Protein AF-W7TX51-F1 (afdb_monomer_lite)

pLDDT: mean 70.5, std 22.42, range [29.28, 97.69]

Foldseek 3Di:
DDDDDDPPPPVVVVVVPPPPDDPPDDDDDDDDDDDDDDDDDDDDDDDPPPPPDDPFDDDADPQLLVLLVVVCQDPVNQVVQCVVQVFDTKAFPSDKTDFADDDPVCPPSGDPVCVVQQLANQKDKDKDDVVSCVVSVNPPPVTMITMIGGHHGDPVSNVVSNVVSVVVVVVVVVVVVPPPPPPPPPDPPDDDDDDDDPDDPDPDDPPPPVPVVVVVVPPPDDDDDDDDDPPDDPDD

Sequence (236 aa):
MRMQSSLTRLYDLLLVATVLSVSNAFVVPMPAIASKPPASSSTLFGGLRGVETFDGAFTLSPESEGVLVGYMECEDMKKEVCKQAKCTSARFTGQLFQPVPYSPGTPLGMPREFEDFHLNPSYAICNVPPTVMFKAKIFKPPRLCAVFTIEGLDPDEEKKILEKARARMDLQAQAAAHQPMEEKDDGSEEKRPVTVLKGSPKEENWNGVGKALHEVALGEKAGEEEDEAALDAMVV

Structure (mmCIF, N/CA/C/O backbone):
data_AF-W7TX51-F1
#
_entry.id   AF-W7TX51-F1
#
loop_
_atom_site.group_PDB
_atom_site.id
_atom_site.type_symbol
_atom_site.label_atom_id
_atom_site.label_alt_id
_atom_site.label_comp_id
_atom_site.label_asym_id
_atom_site.label_entity_id
_atom_site.label_seq_id
_atom_site.pdbx_PDB_ins_code
_atom_site.Cartn_x
_atom_site.Cartn_y
_atom_site.Cartn_z
_atom_site.occupancy
_atom_site.B_iso_or_equiv
_atom_site.auth_seq_id
_atom_site.auth_comp_id
_atom_site.auth_asym_id
_atom_site.auth_atom_id
_atom_site.pdbx_PDB_model_num
ATOM 1 N N . MET A 1 1 ? -9.990 60.142 -20.998 1.00 46.50 1 MET A N 1
ATOM 2 C CA . MET A 1 1 ? -10.427 58.728 -21.036 1.00 46.50 1 MET A CA 1
ATOM 3 C C . MET A 1 1 ? -9.227 57.806 -20.826 1.00 46.50 1 MET A C 1
ATOM 5 O O . MET A 1 1 ? -8.630 57.358 -21.792 1.00 46.50 1 MET A O 1
ATOM 9 N N . ARG A 1 2 ? -8.822 57.576 -19.572 1.00 51.59 2 ARG A N 1
ATOM 10 C CA . ARG A 1 2 ? -7.858 56.535 -19.163 1.00 51.59 2 ARG A CA 1
ATOM 11 C C . ARG A 1 2 ? -8.120 56.224 -17.692 1.00 51.59 2 ARG A C 1
ATOM 13 O O . ARG A 1 2 ? -7.586 56.907 -16.834 1.00 51.59 2 ARG A O 1
ATOM 20 N N . MET A 1 3 ? -8.991 55.261 -17.420 1.00 50.88 3 MET A N 1
ATOM 21 C CA . MET A 1 3 ? -9.179 54.678 -16.088 1.00 50.88 3 MET A CA 1
ATOM 22 C C . MET A 1 3 ? -9.863 53.321 -16.241 1.00 50.88 3 MET A C 1
ATOM 24 O O . MET A 1 3 ? -11.065 53.249 -16.054 1.00 50.88 3 MET A O 1
ATOM 28 N N . GLN A 1 4 ? -9.126 52.275 -16.626 1.00 52.31 4 GLN A N 1
ATOM 29 C CA . GLN A 1 4 ? -9.522 50.870 -16.425 1.00 52.31 4 GLN A CA 1
ATOM 30 C C . GLN A 1 4 ? -8.287 49.968 -16.585 1.00 52.31 4 GLN A C 1
ATOM 32 O O . GLN A 1 4 ? -8.102 49.364 -17.636 1.00 52.31 4 GLN A O 1
ATOM 37 N N . SER A 1 5 ? -7.396 49.902 -15.589 1.00 55.59 5 SER A N 1
ATOM 38 C CA . SER A 1 5 ? -6.293 48.915 -15.641 1.00 55.59 5 SER A CA 1
ATOM 39 C C . SER A 1 5 ? -5.600 48.585 -14.310 1.00 55.59 5 SER A C 1
ATOM 41 O O . SER A 1 5 ? -4.522 48.000 -14.328 1.00 55.59 5 SER A O 1
ATOM 43 N N . SER A 1 6 ? -6.208 48.878 -13.154 1.00 52.03 6 SER A N 1
ATOM 44 C CA . SER A 1 6 ? -5.533 48.650 -11.856 1.00 52.03 6 SER A CA 1
ATOM 45 C C . SER A 1 6 ? -6.302 47.784 -10.852 1.00 52.03 6 SER A C 1
ATOM 47 O O . SER A 1 6 ? -5.794 47.535 -9.766 1.00 52.03 6 SER A O 1
ATOM 49 N N . LEU A 1 7 ? -7.504 47.300 -11.185 1.00 50.31 7 LEU A N 1
ATOM 50 C CA . LEU A 1 7 ? -8.371 46.580 -10.235 1.00 50.31 7 LEU A CA 1
ATOM 51 C C . LEU A 1 7 ? -8.186 45.052 -10.209 1.00 50.31 7 LEU A C 1
ATOM 53 O O . LEU A 1 7 ? -8.750 44.391 -9.346 1.00 50.31 7 LEU A O 1
ATOM 57 N N . THR A 1 8 ? -7.366 44.475 -11.088 1.00 50.69 8 THR A N 1
ATOM 58 C CA . THR A 1 8 ? -7.159 43.015 -11.161 1.00 50.69 8 THR A CA 1
ATOM 59 C C . THR A 1 8 ? -5.986 42.486 -10.335 1.00 50.69 8 THR A C 1
ATOM 61 O O . THR A 1 8 ? -5.795 41.281 -10.293 1.00 50.69 8 THR A O 1
ATOM 64 N N . ARG A 1 9 ? -5.221 43.334 -9.631 1.00 49.94 9 ARG A N 1
ATOM 65 C CA . ARG A 1 9 ? -4.096 42.876 -8.782 1.00 49.94 9 ARG A CA 1
ATOM 66 C C . ARG A 1 9 ? -4.405 42.754 -7.287 1.00 49.94 9 ARG A C 1
ATOM 68 O O . ARG A 1 9 ? -3.544 42.320 -6.536 1.00 49.94 9 ARG A O 1
ATOM 75 N N . LEU A 1 10 ? -5.616 43.104 -6.851 1.00 48.31 10 LEU A N 1
ATOM 76 C CA . LEU A 1 10 ? -6.014 43.003 -5.438 1.00 48.31 10 LEU A CA 1
ATOM 77 C C . LEU A 1 10 ? -6.681 41.668 -5.069 1.00 48.31 10 LEU A C 1
ATOM 79 O O . LEU A 1 10 ? -6.822 41.381 -3.886 1.00 48.31 10 LEU A O 1
ATOM 83 N N . TYR A 1 11 ? -7.043 40.831 -6.047 1.00 44.91 11 TYR A N 1
ATOM 84 C CA . TYR A 1 11 ? -7.702 39.545 -5.781 1.00 44.91 11 TYR A CA 1
ATOM 85 C C . TYR A 1 11 ? -6.745 38.347 -5.661 1.00 44.91 11 TYR A C 1
ATOM 87 O O . TYR A 1 11 ? -7.121 37.357 -5.042 1.00 44.91 11 TYR A O 1
ATOM 95 N N . ASP A 1 12 ? -5.497 38.451 -6.130 1.00 43.91 12 ASP A N 1
ATOM 96 C CA . ASP A 1 12 ? -4.517 37.351 -6.016 1.00 43.91 12 ASP A CA 1
ATOM 97 C C . ASP A 1 12 ? -3.800 37.285 -4.657 1.00 43.91 12 ASP A C 1
ATOM 99 O O . ASP A 1 12 ? -3.196 36.270 -4.324 1.00 43.91 12 ASP A O 1
ATOM 103 N N . LEU A 1 13 ? -3.898 38.328 -3.826 1.00 45.06 13 LEU A N 1
ATOM 104 C CA . LEU A 1 13 ? -3.290 38.344 -2.486 1.00 45.06 13 LEU A CA 1
ATOM 105 C C . LEU A 1 13 ? -4.264 37.977 -1.359 1.00 45.06 13 LEU A C 1
ATOM 107 O O . LEU A 1 13 ? -3.825 37.739 -0.238 1.00 45.06 13 LEU A O 1
ATOM 111 N N . LEU A 1 14 ? -5.568 37.868 -1.643 1.00 43.19 14 LEU A N 1
ATOM 112 C CA . LEU A 1 14 ? -6.564 37.468 -0.641 1.00 43.19 14 LEU A CA 1
ATOM 113 C C . LEU A 1 14 ? -6.866 35.957 -0.638 1.00 43.19 14 LEU A C 1
ATOM 115 O O . LEU A 1 14 ? -7.494 35.474 0.300 1.00 43.19 14 LEU A O 1
ATOM 119 N N . LEU A 1 15 ? -6.403 35.197 -1.639 1.00 41.94 15 LEU A N 1
ATOM 120 C CA . LEU A 1 15 ? -6.658 33.750 -1.743 1.00 41.94 15 LEU A CA 1
ATOM 121 C C . LEU A 1 15 ? -5.551 32.868 -1.131 1.00 41.94 15 LEU A C 1
ATOM 123 O O . LEU A 1 15 ? -5.670 31.646 -1.126 1.00 41.94 15 LEU A O 1
ATOM 127 N N . VAL A 1 16 ? -4.489 33.465 -0.581 1.00 42.91 16 VAL A N 1
ATOM 128 C CA . VAL A 1 16 ? -3.418 32.730 0.124 1.00 42.91 16 VAL A CA 1
ATOM 129 C C . VAL A 1 16 ? -3.664 32.680 1.646 1.00 42.91 16 VAL A C 1
ATOM 131 O O . VAL A 1 16 ? -2.997 31.946 2.365 1.00 42.91 16 VAL A O 1
ATOM 134 N N . ALA A 1 17 ? -4.681 33.382 2.159 1.00 42.31 17 ALA A N 1
ATOM 135 C CA . ALA A 1 17 ? -4.916 33.541 3.598 1.00 42.31 17 ALA A CA 1
ATOM 136 C C . ALA A 1 17 ? -5.990 32.609 4.209 1.00 42.31 17 ALA A C 1
ATOM 138 O O . ALA A 1 17 ? -6.441 32.861 5.323 1.00 42.31 17 ALA A O 1
ATOM 139 N N . THR A 1 18 ? -6.435 31.539 3.532 1.00 43.03 18 THR A N 1
ATOM 140 C CA . THR A 1 18 ? -7.555 30.702 4.039 1.00 43.03 18 THR A CA 1
ATOM 141 C C . THR A 1 18 ? -7.300 29.190 4.071 1.00 43.03 18 THR A C 1
ATOM 143 O O . THR A 1 18 ? -8.247 28.411 4.081 1.00 43.03 18 THR A O 1
ATOM 146 N N . VAL A 1 19 ? -6.039 28.747 4.162 1.00 41.22 19 VAL A N 1
ATOM 147 C CA . VAL A 1 19 ? -5.704 27.330 4.453 1.00 41.22 19 VAL A CA 1
ATOM 148 C C . VAL A 1 19 ? -4.755 27.206 5.653 1.00 41.22 19 VAL A C 1
ATOM 150 O O . VAL A 1 19 ? -3.830 26.406 5.682 1.00 41.22 19 VAL A O 1
ATOM 153 N N . LEU A 1 20 ? -5.013 28.000 6.690 1.00 40.53 20 LEU A N 1
ATOM 154 C CA . LEU A 1 20 ? -4.586 27.703 8.058 1.00 40.53 20 LEU A CA 1
ATOM 155 C C . LEU A 1 20 ? -5.838 27.727 8.932 1.00 40.53 20 LEU A C 1
ATOM 157 O O . LEU A 1 20 ? -6.116 28.688 9.640 1.00 40.53 20 LEU A O 1
ATOM 161 N N . SER A 1 21 ? -6.648 26.677 8.813 1.00 37.56 21 SER A N 1
ATOM 162 C CA . SER A 1 21 ? -7.827 26.483 9.648 1.00 37.56 21 SER A CA 1
ATOM 163 C C . SER A 1 21 ? -7.851 25.050 10.172 1.00 37.56 21 SER A C 1
ATOM 165 O O . SER A 1 21 ? -8.271 24.115 9.501 1.00 37.56 21 SER A O 1
ATOM 167 N N . VAL A 1 22 ? -7.355 24.941 11.405 1.00 38.88 22 VAL A N 1
ATOM 168 C CA . VAL A 1 22 ? -7.800 24.031 12.465 1.00 38.88 22 VAL A CA 1
ATOM 169 C C . VAL A 1 22 ? -7.594 22.527 12.241 1.00 38.88 22 VAL A C 1
ATOM 171 O O . VAL A 1 22 ? -8.458 21.789 11.782 1.00 38.88 22 VAL A O 1
ATOM 174 N N . SER A 1 23 ? -6.495 22.028 12.801 1.00 37.44 23 SER A N 1
ATOM 175 C CA . SER A 1 23 ? -6.526 20.775 13.564 1.00 37.44 23 SER A CA 1
ATOM 176 C C . SER A 1 23 ? -5.872 21.007 14.918 1.00 37.44 23 SER A C 1
ATOM 178 O O . SER A 1 23 ? -4.778 20.546 15.222 1.00 37.44 23 SER A O 1
ATOM 180 N N . ASN A 1 24 ? -6.591 21.780 15.729 1.00 33.69 24 ASN A N 1
ATOM 181 C CA . ASN A 1 24 ? -6.447 21.771 17.169 1.00 33.69 24 ASN A CA 1
ATOM 182 C C . ASN A 1 24 ? -7.139 20.490 17.666 1.00 33.69 24 ASN A C 1
ATOM 184 O O . ASN A 1 24 ? -8.365 20.423 17.712 1.00 33.69 24 ASN A O 1
ATOM 188 N N . ALA A 1 25 ? -6.361 19.453 17.973 1.00 32.75 25 ALA A N 1
ATOM 189 C CA . ALA A 1 25 ? -6.839 18.247 18.643 1.00 32.75 25 ALA A CA 1
ATOM 190 C C . ALA A 1 25 ? -6.016 18.027 19.917 1.00 32.75 25 ALA A C 1
ATOM 192 O O . ALA A 1 25 ? -5.101 17.216 19.976 1.00 32.75 25 ALA A O 1
ATOM 193 N N . PHE A 1 26 ? -6.350 18.843 20.915 1.00 29.28 26 PHE A N 1
ATOM 194 C CA . PHE A 1 26 ? -6.672 18.408 22.273 1.00 29.28 26 PHE A CA 1
ATOM 195 C C . PHE A 1 26 ? -5.819 17.255 22.833 1.00 29.28 26 PHE A C 1
ATOM 197 O O . PHE A 1 26 ? -6.185 16.080 22.779 1.00 29.28 26 PHE A O 1
ATOM 204 N N . VAL A 1 27 ? -4.697 17.627 23.449 1.00 31.00 27 VAL A N 1
ATOM 205 C CA . VAL A 1 27 ? -3.976 16.788 24.409 1.00 31.00 27 VAL A CA 1
ATOM 206 C C . VAL A 1 27 ? -4.797 16.739 25.700 1.00 31.00 27 VAL A C 1
ATOM 208 O O . VAL A 1 27 ? -4.904 17.735 26.413 1.00 31.00 27 VAL A O 1
ATOM 211 N N . VAL A 1 28 ? -5.383 15.581 26.003 1.00 35.84 28 VAL A N 1
ATOM 212 C CA . VAL A 1 28 ? -5.961 15.293 27.324 1.00 35.84 28 VAL A CA 1
ATOM 213 C C . VAL A 1 28 ? -4.846 14.766 28.231 1.00 35.84 28 VAL A C 1
ATOM 215 O O . VAL A 1 28 ? -4.208 13.776 27.867 1.00 35.84 28 VAL A O 1
ATOM 218 N N . PRO A 1 29 ? -4.605 15.354 29.415 1.00 32.19 29 PRO A N 1
ATOM 219 C CA . PRO A 1 29 ? -3.730 14.749 30.411 1.00 32.19 29 PRO A CA 1
ATOM 220 C C . PRO A 1 29 ? -4.422 13.522 31.031 1.00 32.19 29 PRO A C 1
ATOM 222 O O . PRO A 1 29 ? -5.468 13.642 31.668 1.00 32.19 29 PRO A O 1
ATOM 225 N N . MET A 1 30 ? -3.848 12.328 30.849 1.00 34.97 30 MET A N 1
ATOM 226 C CA . MET A 1 30 ? -4.264 11.133 31.595 1.00 34.97 30 MET A CA 1
ATOM 227 C C . MET A 1 30 ? -3.827 11.241 33.068 1.00 34.97 30 MET A C 1
ATOM 229 O O . MET A 1 30 ? -2.681 11.612 33.331 1.00 34.97 30 MET A O 1
ATOM 233 N N . PRO A 1 31 ? -4.680 10.865 34.038 1.00 37.22 31 PRO A N 1
ATOM 234 C CA . PRO A 1 31 ? -4.273 10.723 35.428 1.00 37.22 31 PRO A CA 1
ATOM 235 C C . PRO A 1 31 ? -3.428 9.460 35.644 1.00 37.22 31 PRO A C 1
ATOM 237 O O . PRO A 1 31 ? -3.707 8.387 35.106 1.00 37.22 31 PRO A O 1
ATOM 240 N N . ALA A 1 32 ? -2.411 9.603 36.492 1.00 37.69 32 ALA A N 1
ATOM 241 C CA . ALA A 1 32 ? -1.619 8.511 37.031 1.00 37.69 32 ALA A CA 1
ATOM 242 C C . ALA A 1 32 ? -2.500 7.575 37.873 1.00 37.69 32 ALA A C 1
ATOM 244 O O . ALA A 1 32 ? -3.056 7.988 38.890 1.00 37.69 32 ALA A O 1
ATOM 245 N N . ILE A 1 33 ? -2.586 6.302 37.483 1.00 36.50 33 ILE A N 1
ATOM 246 C CA . ILE A 1 33 ? -3.112 5.239 38.342 1.00 36.50 33 ILE A CA 1
ATOM 247 C C . ILE A 1 33 ? -1.956 4.298 38.655 1.00 36.50 33 ILE A C 1
ATOM 249 O O . ILE A 1 33 ? -1.529 3.483 37.840 1.00 36.50 33 ILE A O 1
ATOM 253 N N . ALA A 1 34 ? -1.433 4.463 39.865 1.00 44.22 34 ALA A N 1
ATOM 254 C CA . ALA A 1 34 ? -0.549 3.517 40.507 1.00 44.22 34 ALA A CA 1
ATOM 255 C C . ALA A 1 34 ? -1.374 2.331 41.027 1.00 44.22 34 ALA A C 1
ATOM 257 O O . ALA A 1 34 ? -2.202 2.497 41.920 1.00 44.22 34 ALA A O 1
ATOM 258 N N . SER A 1 35 ? -1.096 1.121 40.543 1.00 41.12 35 SER A N 1
ATOM 259 C CA . SER A 1 35 ? -1.339 -0.092 41.327 1.00 41.12 35 SER A CA 1
ATOM 260 C C . SER A 1 35 ? -0.336 -1.189 40.969 1.00 41.12 35 SER A C 1
ATOM 262 O O . SER A 1 35 ? -0.165 -1.571 39.816 1.00 41.12 35 SER A O 1
ATOM 264 N N . LYS A 1 36 ? 0.338 -1.627 42.029 1.00 45.19 36 LYS A N 1
ATOM 265 C CA . LYS A 1 36 ? 1.486 -2.529 42.190 1.00 45.19 36 LYS A CA 1
ATOM 266 C C . LYS A 1 36 ? 1.191 -3.992 41.762 1.00 45.19 36 LYS A C 1
ATOM 268 O O . LYS A 1 36 ? 0.025 -4.378 41.770 1.00 45.19 36 LYS A O 1
ATOM 273 N N . PRO A 1 37 ? 2.213 -4.813 41.423 1.00 56.19 37 PRO A N 1
ATOM 274 C CA . PRO A 1 37 ? 2.045 -6.121 40.775 1.00 56.19 37 PRO A CA 1
ATOM 275 C C . PRO A 1 37 ? 1.992 -7.289 41.777 1.00 56.19 37 PRO A C 1
ATOM 277 O O . PRO A 1 37 ? 2.348 -7.111 42.946 1.00 56.19 37 PRO A O 1
ATOM 280 N N . PRO A 1 38 ? 1.721 -8.517 41.296 1.00 53.69 38 PRO A N 1
ATOM 281 C CA . PRO A 1 38 ? 2.427 -9.682 41.806 1.00 53.69 38 PRO A CA 1
ATOM 282 C C . PRO A 1 38 ? 3.337 -10.316 40.749 1.00 53.69 38 PRO A C 1
ATOM 284 O O . PRO A 1 38 ? 3.008 -10.455 39.572 1.00 53.69 38 PRO A O 1
ATOM 287 N N . ALA A 1 39 ? 4.517 -10.680 41.237 1.00 43.03 39 ALA A N 1
ATOM 288 C CA . ALA A 1 39 ? 5.576 -11.379 40.544 1.00 43.03 39 ALA A CA 1
ATOM 289 C C . ALA A 1 39 ? 5.157 -12.792 40.114 1.00 43.03 39 ALA A C 1
ATOM 291 O O . ALA A 1 39 ? 4.517 -13.515 40.873 1.00 43.03 39 ALA A O 1
ATOM 292 N N . SER A 1 40 ? 5.637 -13.216 38.946 1.00 46.06 40 SER A N 1
ATOM 293 C CA . SER A 1 40 ? 5.964 -14.618 38.699 1.00 46.06 40 SER A CA 1
ATOM 294 C C . SER A 1 40 ? 7.146 -14.700 37.733 1.00 46.06 40 SER A C 1
ATOM 296 O O . SER A 1 40 ? 7.033 -14.525 36.525 1.00 46.06 40 SER A O 1
ATOM 298 N N . SER A 1 41 ? 8.305 -14.806 38.369 1.00 41.53 41 SER A N 1
ATOM 299 C CA . SER A 1 41 ? 9.533 -15.518 38.032 1.00 41.53 41 SER A CA 1
ATOM 300 C C . SER A 1 41 ? 9.698 -16.144 36.635 1.00 41.53 41 SER A C 1
ATOM 302 O O . SER A 1 41 ? 9.014 -17.093 36.266 1.00 41.53 41 SER A O 1
ATOM 304 N N . SER A 1 42 ? 10.797 -15.714 36.003 1.00 40.19 42 SER A N 1
ATOM 305 C CA . SER A 1 42 ? 11.764 -16.540 35.261 1.00 40.19 42 SER A CA 1
ATOM 306 C C . SER A 1 42 ? 11.389 -17.014 33.854 1.00 40.19 42 SER A C 1
ATOM 308 O O . SER A 1 42 ? 10.680 -17.996 33.679 1.00 40.19 42 SER A O 1
ATOM 310 N N . THR A 1 43 ? 12.038 -16.435 32.838 1.00 39.78 43 THR A N 1
ATOM 311 C CA . THR A 1 43 ? 13.176 -17.084 32.149 1.00 39.78 43 THR A CA 1
ATOM 312 C C . THR A 1 43 ? 13.873 -16.055 31.252 1.00 39.78 43 THR A C 1
ATOM 314 O O . THR A 1 43 ? 13.314 -15.572 30.270 1.00 39.78 43 THR A O 1
ATOM 317 N N . LEU A 1 44 ? 15.110 -15.719 31.617 1.00 46.94 44 LEU A N 1
ATOM 318 C CA . LEU A 1 44 ? 16.105 -15.109 30.741 1.00 46.94 44 LEU A CA 1
ATOM 319 C C . LEU A 1 44 ? 16.519 -16.152 29.701 1.00 46.94 44 LEU A C 1
ATOM 321 O O . LEU A 1 44 ? 17.168 -17.127 30.064 1.00 46.94 44 LEU A O 1
ATOM 325 N N . PHE A 1 45 ? 16.183 -15.940 28.432 1.00 37.22 45 PHE A N 1
ATOM 326 C CA . PHE A 1 45 ? 16.945 -16.502 27.319 1.00 37.22 45 PHE A CA 1
ATOM 327 C C . PHE A 1 45 ? 16.842 -15.559 26.121 1.00 37.22 45 PHE A C 1
ATOM 329 O O . PHE A 1 45 ? 15.757 -15.309 25.595 1.00 37.22 45 PHE A O 1
ATOM 336 N N . GLY A 1 46 ? 17.990 -15.007 25.727 1.00 44.34 46 GLY A N 1
ATOM 337 C CA . GLY A 1 46 ? 18.159 -14.350 24.442 1.00 44.34 46 GLY A CA 1
ATOM 338 C C . GLY A 1 46 ? 18.024 -15.381 23.325 1.00 44.34 46 GLY A C 1
ATOM 339 O O . GLY A 1 46 ? 18.588 -16.469 23.396 1.00 44.34 46 GLY A O 1
ATOM 340 N N . GLY A 1 47 ? 17.248 -15.033 22.309 1.00 31.77 47 GLY A N 1
ATOM 341 C CA . GLY A 1 47 ? 17.013 -15.856 21.134 1.00 31.77 47 GLY A CA 1
ATOM 342 C C . GLY A 1 47 ? 15.895 -15.225 20.325 1.00 31.77 47 GLY A C 1
ATOM 343 O O . GLY A 1 47 ? 14.822 -14.955 20.861 1.00 31.77 47 GLY A O 1
ATOM 344 N N . LEU A 1 48 ? 16.167 -14.932 19.056 1.00 39.56 48 LEU A N 1
ATOM 345 C CA . LEU A 1 48 ? 15.176 -14.521 18.068 1.00 39.56 48 LEU A CA 1
ATOM 346 C C . LEU A 1 48 ? 13.960 -15.454 18.163 1.00 39.56 48 LEU A C 1
ATOM 348 O O . LEU A 1 48 ? 14.029 -16.605 17.737 1.00 39.56 48 LEU A O 1
ATOM 352 N N . ARG A 1 49 ? 12.848 -14.971 18.733 1.00 32.06 49 ARG A N 1
ATOM 353 C CA . ARG A 1 49 ? 11.559 -15.649 18.595 1.00 32.06 49 ARG A CA 1
ATOM 354 C C . ARG A 1 49 ? 11.144 -15.479 17.142 1.00 32.06 49 ARG A C 1
ATOM 356 O O . ARG A 1 49 ? 10.588 -14.446 16.773 1.00 32.06 49 ARG A O 1
ATOM 363 N N . GLY A 1 50 ? 11.471 -16.470 16.315 1.00 35.78 50 GLY A N 1
ATOM 364 C CA . GLY A 1 50 ? 10.768 -16.679 15.060 1.00 35.78 50 GLY A CA 1
ATOM 365 C C . GLY A 1 50 ? 9.281 -16.688 15.389 1.00 35.78 50 GLY A C 1
ATOM 366 O O . GLY A 1 50 ? 8.844 -17.463 16.235 1.00 35.78 50 GLY A O 1
ATOM 367 N N . VAL A 1 51 ? 8.539 -15.740 14.822 1.00 30.86 51 VAL A N 1
ATOM 368 C CA . VAL A 1 51 ? 7.085 -15.693 14.957 1.00 30.86 51 VAL A CA 1
ATOM 369 C C . VAL A 1 51 ? 6.564 -16.939 14.253 1.00 30.86 51 VAL A C 1
ATOM 371 O O . VAL A 1 51 ? 6.535 -17.001 13.026 1.00 30.86 51 VAL A O 1
ATOM 374 N N . GLU A 1 52 ? 6.263 -17.963 15.047 1.00 35.28 52 GLU A N 1
ATOM 375 C CA . GLU A 1 52 ? 5.640 -19.200 14.603 1.00 35.28 52 GLU A CA 1
ATOM 376 C C . GLU A 1 52 ? 4.301 -18.845 13.952 1.00 35.28 52 GLU A C 1
ATOM 378 O O . GLU A 1 52 ? 3.426 -18.265 14.591 1.00 35.28 52 GLU A O 1
ATOM 383 N N . THR A 1 53 ? 4.189 -19.157 12.659 1.00 37.56 53 THR A N 1
ATOM 384 C CA . THR A 1 53 ? 2.958 -19.128 11.851 1.00 37.56 53 THR A CA 1
ATOM 385 C C . THR A 1 53 ? 2.171 -17.815 11.906 1.00 37.56 53 THR A C 1
ATOM 387 O O . THR A 1 53 ? 1.318 -17.582 12.756 1.00 37.56 53 THR A O 1
ATOM 390 N N . PHE A 1 54 ? 2.443 -16.952 10.929 1.00 40.12 54 PHE A N 1
ATOM 391 C CA . PHE A 1 54 ? 1.627 -15.781 10.643 1.00 40.12 54 PHE A CA 1
ATOM 392 C C . PHE A 1 54 ? 0.268 -16.226 10.090 1.00 40.12 54 PHE A C 1
ATOM 394 O O . PHE A 1 54 ? 0.161 -16.604 8.924 1.00 40.12 54 PHE A O 1
ATOM 401 N N . ASP A 1 55 ? -0.755 -16.200 10.937 1.00 44.44 55 ASP A N 1
ATOM 402 C CA . ASP A 1 55 ? -2.133 -16.444 10.528 1.00 44.44 55 ASP A CA 1
ATOM 403 C C . ASP A 1 55 ? -2.661 -15.158 9.869 1.00 44.44 55 ASP A C 1
ATOM 405 O O . ASP A 1 55 ? -2.999 -14.181 10.537 1.00 44.44 55 ASP A O 1
ATOM 409 N N . GLY A 1 56 ? -2.622 -15.106 8.534 1.00 52.16 56 GLY A N 1
ATOM 410 C CA . GLY A 1 56 ? -3.003 -13.925 7.746 1.00 52.16 56 GLY A CA 1
ATOM 411 C C . GLY A 1 56 ? -4.499 -13.587 7.794 1.00 52.16 56 GLY A C 1
ATOM 412 O O . GLY A 1 56 ? -4.913 -12.558 7.262 1.00 52.16 56 GLY A O 1
ATOM 413 N N . ALA A 1 57 ? -5.314 -14.428 8.434 1.00 58.62 57 ALA A N 1
ATOM 414 C CA . ALA A 1 57 ? -6.745 -14.226 8.595 1.00 58.62 57 ALA A CA 1
ATOM 415 C C . ALA A 1 57 ? -7.036 -13.351 9.826 1.00 58.62 57 ALA A C 1
ATOM 417 O O . ALA A 1 57 ? -7.268 -13.847 10.928 1.00 58.62 57 ALA A O 1
ATOM 418 N N . PHE A 1 58 ? -7.057 -12.028 9.650 1.00 73.31 58 PHE A N 1
ATOM 419 C CA . PHE A 1 58 ? -7.637 -11.135 10.655 1.00 73.31 58 PHE A CA 1
ATOM 420 C C . PHE A 1 58 ? -9.124 -10.926 10.345 1.00 73.31 58 PHE A C 1
ATOM 422 O O . PHE A 1 58 ? -9.502 -10.597 9.225 1.00 73.31 58 PHE A O 1
ATOM 429 N N . THR A 1 59 ? -9.988 -11.145 11.335 1.00 76.81 59 THR A N 1
ATOM 430 C CA . THR A 1 59 ? -11.425 -10.873 11.207 1.00 76.81 59 THR A CA 1
ATOM 431 C C . THR A 1 59 ? -11.710 -9.489 11.773 1.00 76.81 59 THR A C 1
ATOM 433 O O . THR A 1 59 ? -11.452 -9.236 12.951 1.00 76.81 59 THR A O 1
ATOM 436 N N . LEU A 1 60 ? -12.222 -8.581 10.942 1.00 83.06 60 LEU A N 1
ATOM 437 C CA . LEU A 1 60 ? -12.687 -7.277 11.402 1.00 83.06 60 LEU A CA 1
ATOM 438 C C . LEU A 1 60 ? -14.102 -7.394 11.961 1.00 83.06 60 LEU A C 1
ATOM 440 O O . LEU A 1 60 ? -14.940 -8.125 11.437 1.00 83.06 60 LEU A O 1
ATOM 444 N N . SER A 1 61 ? -14.374 -6.650 13.033 1.00 88.31 61 SER A N 1
ATOM 445 C CA . SER A 1 61 ? -15.757 -6.424 13.440 1.00 88.31 61 SER A CA 1
ATOM 446 C C . SER A 1 61 ? -16.450 -5.537 12.394 1.00 88.31 61 SER A C 1
ATOM 448 O O . SER A 1 61 ? -15.787 -4.661 11.829 1.00 88.31 61 SER A O 1
ATOM 450 N N . PRO A 1 62 ? -17.763 -5.694 12.156 1.00 89.81 62 PRO A N 1
ATOM 451 C CA . PRO A 1 62 ? -18.476 -4.870 11.176 1.00 89.81 62 PRO A CA 1
ATOM 452 C C . PRO A 1 62 ? -18.433 -3.370 11.524 1.00 89.81 62 PRO A C 1
ATOM 454 O O . PRO A 1 62 ? -18.428 -2.523 10.636 1.00 89.81 62 PRO A O 1
ATOM 457 N N . GLU A 1 63 ? -18.341 -3.025 12.816 1.00 92.19 63 GLU A N 1
ATOM 458 C CA . GLU A 1 63 ? -18.148 -1.642 13.278 1.00 92.19 63 GLU A CA 1
ATOM 459 C C . GLU A 1 63 ? -16.759 -1.111 12.880 1.00 92.19 63 GLU A C 1
ATOM 461 O O . GLU A 1 63 ? -16.640 -0.019 12.325 1.00 92.19 63 GLU A O 1
ATOM 466 N N . SER A 1 64 ? -15.707 -1.902 13.121 1.00 90.88 64 SER A N 1
ATOM 467 C CA . SER A 1 64 ? -14.323 -1.567 12.758 1.00 90.88 64 SER A CA 1
ATOM 468 C C . SER A 1 64 ? -14.147 -1.404 11.251 1.00 90.88 64 SER A C 1
ATOM 470 O O . SER A 1 64 ? -13.478 -0.475 10.802 1.00 90.88 64 SER A O 1
ATOM 472 N N . GLU A 1 65 ? -14.750 -2.306 10.479 1.00 90.56 65 GLU A N 1
ATOM 473 C CA . GLU A 1 65 ? -14.719 -2.276 9.021 1.00 90.56 65 GLU A CA 1
ATOM 474 C C . GLU A 1 65 ? -15.401 -1.016 8.484 1.00 90.56 65 GLU A C 1
ATOM 476 O O . GLU A 1 65 ? -14.796 -0.302 7.692 1.00 90.56 65 GLU A O 1
ATOM 481 N N . GLY A 1 66 ? -16.593 -0.668 8.983 1.00 91.81 66 GLY A N 1
ATOM 482 C CA . GLY A 1 66 ? -17.299 0.544 8.560 1.00 91.81 66 GLY A CA 1
ATOM 483 C C . GLY A 1 66 ? -16.496 1.828 8.799 1.00 91.81 66 GLY A C 1
ATOM 484 O O . GLY A 1 66 ? -16.434 2.694 7.927 1.00 91.81 66 GLY A O 1
ATOM 485 N N . VAL A 1 67 ? -15.820 1.937 9.949 1.00 94.69 67 VAL A N 1
ATOM 486 C CA . VAL A 1 67 ? -14.944 3.084 10.252 1.00 94.69 67 VAL A CA 1
ATOM 487 C C . VAL A 1 67 ? -13.737 3.126 9.314 1.00 94.69 67 VAL A C 1
ATOM 489 O O . VAL A 1 67 ? -13.369 4.195 8.823 1.00 94.69 67 VAL A O 1
ATOM 492 N N . LEU A 1 68 ? -13.114 1.974 9.059 1.00 93.38 68 LEU A N 1
ATOM 493 C CA . LEU A 1 68 ? -11.932 1.882 8.211 1.00 93.38 68 LEU A CA 1
ATOM 494 C C . LEU A 1 68 ? -12.265 2.185 6.744 1.00 93.38 68 LEU A C 1
ATOM 496 O O . LEU A 1 68 ? -11.599 3.019 6.136 1.00 93.38 68 LEU A O 1
ATOM 500 N N . VAL A 1 69 ? -13.309 1.557 6.198 1.00 93.75 69 VAL A N 1
ATOM 501 C CA . VAL A 1 69 ? -13.783 1.778 4.824 1.00 93.75 69 VAL A CA 1
ATOM 502 C C . VAL A 1 69 ? -14.217 3.228 4.642 1.00 93.75 69 VAL A C 1
ATOM 504 O O . VAL A 1 69 ? -13.763 3.874 3.703 1.00 93.75 69 VAL A O 1
ATOM 507 N N . GLY A 1 70 ? -14.987 3.786 5.582 1.00 95.62 70 GLY A N 1
ATOM 508 C CA . GLY A 1 70 ? -15.395 5.192 5.529 1.00 95.62 70 GLY A CA 1
ATOM 509 C C . GLY A 1 70 ? -14.208 6.162 5.496 1.00 95.62 70 GLY A C 1
ATOM 510 O O . GLY A 1 70 ? -14.257 7.179 4.808 1.00 95.62 70 GLY A O 1
ATOM 511 N N . TYR A 1 71 ? -13.106 5.834 6.180 1.00 95.81 71 TYR A N 1
ATOM 512 C CA . TYR A 1 71 ? -11.873 6.614 6.081 1.00 95.81 71 TYR A CA 1
ATOM 513 C C . TYR A 1 71 ? -11.178 6.450 4.720 1.00 95.81 71 TYR A C 1
ATOM 515 O O . TYR A 1 71 ? -10.729 7.440 4.147 1.00 95.81 71 TYR A O 1
ATOM 523 N N . MET A 1 72 ? -11.098 5.226 4.183 1.00 94.56 72 MET A N 1
ATOM 524 C CA . MET A 1 72 ? -10.472 4.962 2.876 1.00 94.56 72 MET A CA 1
ATOM 525 C C . MET A 1 72 ? -11.248 5.578 1.707 1.00 94.56 72 MET A C 1
ATOM 527 O O . MET A 1 72 ? -10.660 5.926 0.684 1.00 94.56 72 MET A O 1
ATOM 531 N N . GLU A 1 73 ? -12.561 5.733 1.857 1.00 95.69 73 GLU A N 1
ATOM 532 C CA . GLU A 1 73 ? -13.427 6.377 0.870 1.00 95.69 73 GLU A CA 1
ATOM 533 C C . GLU A 1 73 ? -13.474 7.904 0.996 1.00 95.69 73 GLU A C 1
ATOM 535 O O . GLU A 1 73 ? -13.996 8.569 0.097 1.00 95.69 73 GLU A O 1
ATOM 540 N N . CYS A 1 74 ? -12.900 8.472 2.059 1.00 96.38 74 CYS A N 1
ATOM 541 C CA . CYS A 1 74 ? -12.825 9.913 2.247 1.00 96.38 74 CYS A CA 1
ATOM 542 C C . CYS A 1 74 ? -11.940 10.574 1.176 1.00 96.38 74 CYS A C 1
ATOM 544 O O . CYS A 1 74 ? -10.862 10.082 0.834 1.00 96.38 74 CYS A O 1
ATOM 546 N N . GLU A 1 75 ? -12.372 11.734 0.677 1.00 96.62 75 GLU A N 1
ATOM 547 C CA . GLU A 1 75 ? -11.662 12.491 -0.360 1.00 96.62 75 GLU A CA 1
ATOM 548 C C . GLU A 1 75 ? -10.254 12.917 0.070 1.00 96.62 75 GLU A C 1
ATOM 550 O O . GLU A 1 75 ? -9.343 12.946 -0.754 1.00 96.62 75 GLU A O 1
ATOM 555 N N . ASP A 1 76 ? -10.040 13.194 1.357 1.00 95.31 76 ASP A N 1
ATOM 556 C CA . ASP A 1 76 ? -8.719 13.571 1.869 1.00 95.31 76 ASP A CA 1
ATOM 557 C C . ASP A 1 76 ? -7.723 12.411 1.770 1.00 95.31 76 ASP A C 1
ATOM 559 O O . ASP A 1 76 ? -6.579 12.604 1.356 1.00 95.31 76 ASP A O 1
ATOM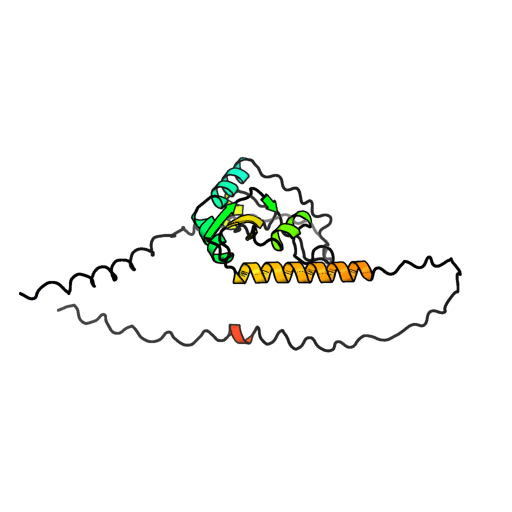 563 N N . MET A 1 77 ? -8.176 11.188 2.069 1.00 94.94 77 MET A N 1
ATOM 564 C CA . MET A 1 77 ? -7.351 9.990 1.923 1.00 94.94 77 MET A CA 1
ATOM 565 C C . MET A 1 77 ? -7.037 9.723 0.450 1.00 94.94 77 MET A C 1
ATOM 567 O O . MET A 1 77 ? -5.882 9.483 0.104 1.00 94.94 77 MET A O 1
ATOM 571 N N . LYS A 1 78 ? -8.032 9.830 -0.441 1.00 96.00 78 LYS A N 1
ATOM 572 C CA . LYS A 1 78 ? -7.818 9.662 -1.888 1.00 96.00 78 LYS A CA 1
ATOM 573 C C . LYS A 1 78 ? -6.826 10.682 -2.439 1.00 96.00 78 LYS A C 1
ATOM 575 O O . LYS A 1 78 ? -5.948 10.298 -3.200 1.00 96.00 78 LYS A O 1
ATOM 580 N N . LYS A 1 79 ? -6.916 11.953 -2.033 1.00 96.44 79 LYS A N 1
ATOM 581 C CA . LYS A 1 79 ? -5.961 13.000 -2.441 1.00 96.44 79 LYS A CA 1
ATOM 582 C C . LYS A 1 79 ? -4.537 12.674 -2.011 1.00 96.44 79 LYS A C 1
ATOM 584 O O . LYS A 1 79 ? -3.613 12.862 -2.799 1.00 96.44 79 LYS A O 1
ATOM 589 N N . GLU A 1 80 ? -4.357 12.179 -0.790 1.00 95.81 80 GLU A N 1
ATOM 590 C CA . GLU A 1 80 ? -3.037 11.791 -0.298 1.00 95.81 80 GLU A CA 1
ATOM 591 C C . GLU A 1 80 ? -2.483 10.587 -1.075 1.00 95.81 80 GLU A C 1
ATOM 593 O O . GLU A 1 80 ? -1.328 10.609 -1.500 1.00 95.81 80 GLU A O 1
ATOM 598 N N . VAL A 1 81 ? -3.321 9.585 -1.364 1.00 95.38 81 VAL A N 1
ATOM 599 C CA . VAL A 1 81 ? -2.948 8.455 -2.232 1.00 95.38 81 VAL A CA 1
ATOM 600 C C . VAL A 1 81 ? -2.577 8.945 -3.632 1.00 95.38 81 VAL A C 1
ATOM 602 O O . VAL A 1 81 ? -1.526 8.563 -4.141 1.00 95.38 81 VAL A O 1
ATOM 605 N N . CYS A 1 82 ? -3.369 9.841 -4.229 1.00 95.81 82 CYS A N 1
ATOM 606 C CA . CYS A 1 82 ? -3.078 10.423 -5.539 1.00 95.81 82 CYS A CA 1
ATOM 607 C C . CYS A 1 82 ? -1.749 11.176 -5.561 1.00 95.81 82 CYS A C 1
ATOM 609 O O . CYS A 1 82 ? -0.968 11.037 -6.499 1.00 95.81 82 CYS A O 1
ATOM 611 N N . LYS A 1 83 ? -1.461 11.944 -4.508 1.00 95.44 83 LYS A N 1
ATOM 612 C CA . LYS A 1 83 ? -0.209 12.688 -4.370 1.00 95.44 83 LYS A CA 1
ATOM 613 C C . LYS A 1 83 ? 0.998 11.756 -4.271 1.00 95.44 83 LYS A C 1
ATOM 615 O O . LYS A 1 83 ? 2.012 12.011 -4.915 1.00 95.44 83 LYS A O 1
ATOM 620 N N . GLN A 1 84 ? 0.895 10.684 -3.486 1.00 93.56 84 GLN A N 1
ATOM 621 C CA . GLN A 1 84 ? 1.976 9.709 -3.318 1.00 93.56 84 GLN A CA 1
ATOM 622 C C . GLN A 1 84 ? 2.198 8.870 -4.581 1.00 93.56 84 GLN A C 1
ATOM 624 O O . GLN A 1 84 ? 3.341 8.644 -4.971 1.00 93.56 84 GLN A O 1
ATOM 629 N N . ALA A 1 85 ? 1.114 8.441 -5.230 1.00 92.75 85 ALA A N 1
ATOM 630 C CA . ALA A 1 85 ? 1.160 7.636 -6.446 1.00 92.75 85 ALA A CA 1
ATOM 631 C C . ALA A 1 85 ? 1.383 8.463 -7.722 1.00 92.75 85 ALA A C 1
ATOM 633 O O . ALA A 1 85 ? 1.624 7.881 -8.771 1.00 92.75 85 ALA A O 1
ATOM 634 N N . LYS A 1 86 ? 1.313 9.800 -7.651 1.00 95.56 86 LYS A N 1
ATOM 635 C CA . LYS A 1 86 ? 1.307 10.712 -8.810 1.00 95.56 86 LYS A CA 1
ATOM 636 C C . LYS A 1 86 ? 0.232 10.339 -9.838 1.00 95.56 86 LYS A C 1
ATOM 638 O O . LYS A 1 86 ? 0.504 10.235 -11.034 1.00 95.56 86 LYS A O 1
ATOM 643 N N . CYS A 1 87 ? -0.990 10.122 -9.359 1.00 95.00 87 CYS A N 1
ATOM 644 C CA . CYS A 1 87 ? -2.144 9.812 -10.197 1.00 95.00 87 CYS A CA 1
ATOM 645 C C . CYS A 1 87 ? -3.244 10.874 -10.076 1.00 95.00 87 CYS A C 1
ATOM 647 O O . CYS A 1 87 ? -3.211 11.747 -9.208 1.00 95.00 87 CYS A O 1
ATOM 649 N N . THR A 1 88 ? -4.223 10.805 -10.975 1.00 96.31 88 THR A N 1
ATOM 650 C CA . THR A 1 88 ? -5.330 11.767 -11.045 1.00 96.31 88 THR A CA 1
ATOM 651 C C . THR A 1 88 ? -6.448 11.394 -10.077 1.00 96.31 88 THR A C 1
ATOM 653 O O . THR A 1 88 ? -6.964 12.248 -9.357 1.00 96.31 88 THR A O 1
ATOM 656 N N . SER A 1 89 ? -6.815 10.113 -10.035 1.00 96.81 89 SER A N 1
ATOM 657 C CA . SER A 1 89 ? -7.861 9.596 -9.153 1.00 96.81 89 SER A CA 1
ATOM 658 C C . SER A 1 89 ? -7.411 8.300 -8.479 1.00 96.81 89 SER A C 1
ATOM 660 O O . SER A 1 89 ? -6.551 7.576 -8.989 1.00 96.81 89 SER A O 1
ATOM 662 N N . ALA A 1 90 ? -7.992 8.021 -7.312 1.00 97.06 90 ALA A N 1
ATOM 663 C CA . ALA A 1 90 ? -7.781 6.791 -6.566 1.00 97.06 90 ALA A CA 1
ATOM 664 C C . ALA A 1 90 ? -9.119 6.287 -6.015 1.00 97.06 90 ALA A C 1
ATOM 666 O O . ALA A 1 90 ? -9.926 7.056 -5.485 1.00 97.06 90 ALA A O 1
ATOM 667 N N . ARG A 1 91 ? -9.349 4.979 -6.114 1.00 97.69 91 ARG A N 1
ATOM 668 C CA . ARG A 1 91 ? -10.537 4.293 -5.607 1.00 97.69 91 ARG A CA 1
ATOM 669 C C . ARG A 1 91 ? -10.122 3.115 -4.745 1.00 97.69 91 ARG A C 1
ATOM 671 O O . ARG A 1 91 ? -9.358 2.260 -5.180 1.00 97.69 91 ARG A O 1
ATOM 678 N N . PHE A 1 92 ? -10.650 3.050 -3.530 1.00 95.94 92 PHE A N 1
ATOM 679 C CA . PHE A 1 92 ? -10.388 1.925 -2.645 1.00 95.94 92 PHE A CA 1
ATOM 680 C C . PHE A 1 92 ? -11.013 0.636 -3.204 1.00 95.94 92 PHE A C 1
ATOM 682 O O . PHE A 1 92 ? -12.161 0.638 -3.648 1.00 95.94 92 PHE A O 1
ATOM 689 N N . THR A 1 93 ? -10.250 -0.459 -3.202 1.00 93.38 93 THR A N 1
ATOM 690 C CA . THR A 1 93 ? -10.683 -1.746 -3.782 1.00 93.38 93 THR A CA 1
ATOM 691 C C . THR A 1 93 ? -11.456 -2.635 -2.809 1.00 93.38 93 THR A C 1
ATOM 693 O O . THR A 1 93 ? -11.971 -3.671 -3.218 1.00 93.38 93 THR A O 1
ATOM 696 N N . GLY A 1 94 ? -11.504 -2.277 -1.523 1.00 91.31 94 GLY A N 1
ATOM 697 C CA . GLY A 1 94 ? -11.997 -3.163 -0.463 1.00 91.31 94 GLY A CA 1
ATOM 698 C C . GLY A 1 94 ? -10.946 -4.150 0.050 1.00 91.31 94 GLY A C 1
ATOM 699 O O . GLY A 1 94 ? -11.189 -4.833 1.039 1.00 91.31 94 GLY A O 1
ATOM 700 N N . GLN A 1 95 ? -9.768 -4.223 -0.579 1.00 90.62 95 GLN A N 1
ATOM 701 C CA . GLN A 1 95 ? -8.729 -5.165 -0.182 1.00 90.62 95 GLN A CA 1
ATOM 702 C C . GLN A 1 95 ? -7.758 -4.549 0.826 1.00 90.62 95 GLN A C 1
ATOM 704 O O . GLN A 1 95 ? -7.215 -3.455 0.632 1.00 90.62 95 GLN A O 1
ATOM 709 N N . LEU A 1 96 ? -7.522 -5.300 1.897 1.00 91.56 96 LEU A N 1
ATOM 710 C CA . LEU A 1 96 ? -6.612 -4.969 2.982 1.00 91.56 96 LEU A CA 1
ATOM 711 C C . LEU A 1 96 ? -5.713 -6.167 3.249 1.00 91.56 96 LEU A C 1
ATOM 713 O O . LEU A 1 96 ? -6.166 -7.309 3.208 1.00 91.56 96 LEU A O 1
ATOM 717 N N . PHE A 1 97 ? -4.453 -5.911 3.572 1.00 90.62 97 PHE A N 1
ATOM 718 C CA . PHE A 1 97 ? -3.523 -6.972 3.928 1.00 90.62 97 PHE A CA 1
ATOM 719 C C . PHE A 1 97 ? -2.527 -6.507 4.977 1.00 90.62 97 PHE A C 1
ATOM 721 O O . PHE A 1 97 ? -2.234 -5.318 5.118 1.00 90.62 97 PHE A O 1
ATOM 728 N N . GLN A 1 98 ? -1.985 -7.458 5.726 1.00 91.00 98 GLN A N 1
ATOM 729 C CA . GLN A 1 98 ? -0.907 -7.185 6.660 1.00 91.00 98 GLN A CA 1
ATOM 730 C C . GLN A 1 98 ? 0.442 -7.399 5.955 1.00 91.00 98 GLN A C 1
ATOM 732 O O . GLN A 1 98 ? 0.664 -8.468 5.380 1.00 91.00 98 GLN A O 1
ATOM 737 N N . PRO A 1 99 ? 1.373 -6.431 6.017 1.00 89.62 99 PRO A N 1
ATOM 738 C CA . PRO A 1 99 ? 2.712 -6.631 5.485 1.00 89.62 99 PRO A CA 1
ATOM 739 C C . PRO A 1 99 ? 3.447 -7.695 6.307 1.00 89.62 99 PRO A C 1
ATOM 741 O O . PRO A 1 99 ? 3.467 -7.649 7.545 1.00 89.62 99 PRO A O 1
ATOM 744 N N . VAL A 1 100 ? 4.077 -8.631 5.608 1.00 87.62 100 VAL A N 1
ATOM 745 C CA . VAL A 1 100 ? 4.846 -9.733 6.195 1.00 87.62 100 VAL A CA 1
ATOM 746 C C . VAL A 1 100 ? 6.309 -9.323 6.384 1.00 87.62 100 VAL A C 1
ATOM 748 O O . VAL A 1 100 ? 6.803 -8.426 5.696 1.00 87.62 100 VAL A O 1
ATOM 751 N N . PRO A 1 101 ? 7.039 -9.939 7.324 1.00 85.12 101 PRO A N 1
ATOM 752 C CA . PRO A 1 101 ? 8.480 -9.750 7.420 1.00 85.12 101 PRO A CA 1
ATOM 753 C C . PRO A 1 101 ? 9.186 -10.118 6.108 1.00 85.12 101 PRO A C 1
ATOM 755 O O . PRO A 1 101 ? 8.758 -11.024 5.388 1.00 85.12 101 PRO A O 1
ATOM 758 N N . TYR A 1 102 ? 10.286 -9.425 5.815 1.00 83.50 102 TYR A N 1
ATOM 759 C CA . TYR A 1 102 ? 11.149 -9.783 4.695 1.00 83.50 102 TYR A CA 1
ATOM 760 C C . TYR A 1 102 ? 11.742 -11.172 4.923 1.00 83.50 102 TYR A C 1
ATOM 762 O O . TYR A 1 102 ? 12.321 -11.450 5.974 1.00 83.50 102 TYR A O 1
ATOM 770 N N . SER A 1 103 ? 11.599 -12.037 3.928 1.00 84.25 103 SER A N 1
ATOM 771 C CA . SER A 1 103 ? 12.183 -13.375 3.910 1.00 84.25 103 SER A CA 1
ATOM 772 C C . SER A 1 103 ? 12.611 -13.724 2.482 1.00 84.25 103 SER A C 1
ATOM 774 O O . SER A 1 103 ? 12.179 -13.046 1.544 1.00 84.25 103 SER A O 1
ATOM 776 N N . PRO A 1 104 ? 13.403 -14.790 2.271 1.00 79.12 104 PRO A N 1
ATOM 777 C CA . PRO A 1 104 ? 13.720 -15.265 0.923 1.00 79.12 104 PRO A CA 1
ATOM 778 C C . PRO A 1 104 ? 12.473 -15.571 0.074 1.00 79.12 104 PRO A C 1
ATOM 780 O O . PRO A 1 104 ? 12.520 -15.439 -1.144 1.00 79.12 104 PRO A O 1
ATOM 783 N N . GLY A 1 105 ? 11.353 -15.941 0.710 1.00 78.19 105 GLY A N 1
ATOM 784 C CA . GLY A 1 105 ? 10.074 -16.185 0.037 1.00 78.19 105 GLY A CA 1
ATOM 7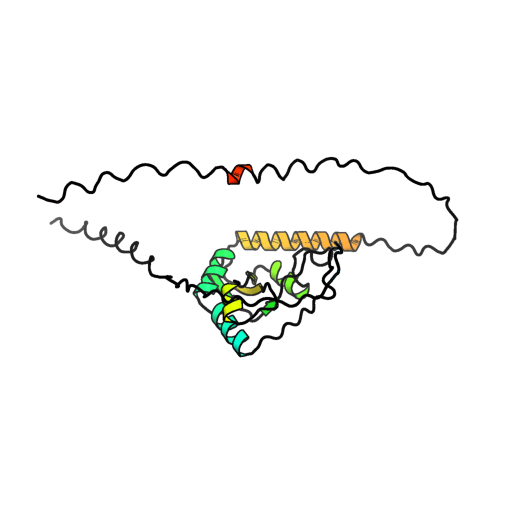85 C C . GLY A 1 105 ? 9.186 -14.947 -0.131 1.00 78.19 105 GLY A C 1
ATOM 786 O O . GLY A 1 105 ? 8.209 -15.011 -0.865 1.00 78.19 105 GLY A O 1
ATOM 787 N N . THR A 1 106 ? 9.502 -13.833 0.538 1.00 82.25 106 THR A N 1
ATOM 788 C CA . THR A 1 106 ? 8.705 -12.590 0.551 1.00 82.25 106 THR A CA 1
ATOM 789 C C . THR A 1 106 ? 9.625 -11.366 0.434 1.00 82.25 106 THR A C 1
ATOM 791 O O . THR A 1 106 ? 9.726 -10.554 1.363 1.00 82.25 106 THR A O 1
ATOM 794 N N . PRO A 1 107 ? 10.329 -11.196 -0.701 1.00 79.38 107 PRO A N 1
ATOM 795 C CA . PRO A 1 107 ? 11.336 -10.143 -0.862 1.00 79.38 107 PRO A CA 1
ATOM 796 C C . PRO A 1 107 ? 10.744 -8.727 -0.815 1.00 79.38 107 PRO A C 1
ATOM 798 O O . PRO A 1 107 ? 11.467 -7.768 -0.571 1.00 79.38 107 PRO A O 1
ATOM 801 N N . LEU A 1 108 ? 9.434 -8.583 -1.038 1.00 82.25 108 LEU A N 1
ATOM 802 C CA . LEU A 1 108 ? 8.715 -7.307 -0.974 1.00 82.25 108 LEU A CA 1
ATOM 803 C C . LEU A 1 108 ? 8.019 -7.062 0.372 1.00 82.25 108 LEU A C 1
ATOM 805 O O . LEU A 1 108 ? 7.337 -6.052 0.523 1.00 82.25 108 LEU A O 1
ATOM 809 N N . GLY A 1 109 ? 8.147 -7.977 1.340 1.00 84.31 109 GLY A N 1
ATOM 810 C CA . GLY A 1 109 ? 7.443 -7.857 2.619 1.00 84.31 109 GLY A CA 1
ATOM 811 C C . GLY A 1 109 ? 5.915 -7.851 2.472 1.00 84.31 109 GLY A C 1
ATOM 812 O O . GLY A 1 109 ? 5.206 -7.269 3.294 1.00 84.31 109 GLY A O 1
ATOM 813 N N . MET A 1 110 ? 5.394 -8.483 1.418 1.00 86.88 110 MET A N 1
ATOM 814 C CA . MET A 1 110 ? 3.961 -8.619 1.144 1.00 86.88 110 MET A CA 1
ATOM 815 C C . MET A 1 110 ? 3.597 -10.081 0.863 1.00 86.88 110 MET A C 1
ATOM 817 O O . MET A 1 110 ? 4.463 -10.848 0.434 1.00 86.88 110 MET A O 1
ATOM 821 N N . PRO A 1 111 ? 2.348 -10.492 1.139 1.00 86.81 111 PRO A N 1
ATOM 822 C CA . PRO A 1 111 ? 1.876 -11.820 0.776 1.00 86.81 111 PRO A CA 1
ATOM 823 C C . PRO A 1 111 ? 1.878 -12.004 -0.743 1.00 86.81 111 PRO A C 1
ATOM 825 O O . PRO A 1 111 ? 1.641 -11.052 -1.485 1.00 86.81 111 PRO A O 1
ATOM 828 N N . ARG A 1 112 ? 2.086 -13.243 -1.199 1.00 84.69 112 ARG A N 1
ATOM 829 C CA . ARG A 1 112 ? 2.200 -13.584 -2.626 1.00 84.69 112 ARG A CA 1
ATOM 830 C C . ARG A 1 112 ? 0.995 -13.126 -3.456 1.00 84.69 112 ARG A C 1
ATOM 832 O O . ARG A 1 112 ? 1.178 -12.661 -4.569 1.00 84.69 112 ARG A O 1
ATOM 839 N N . GLU A 1 113 ? -0.206 -13.204 -2.889 1.00 85.94 113 GLU A N 1
ATOM 840 C CA . GLU A 1 113 ? -1.461 -12.761 -3.521 1.00 85.94 113 GLU A CA 1
ATOM 841 C C . GLU A 1 113 ? -1.490 -11.255 -3.818 1.00 85.94 113 GLU A C 1
ATOM 843 O O . GLU A 1 113 ? -2.179 -10.819 -4.733 1.00 85.94 113 GLU A O 1
ATOM 848 N N . PHE A 1 114 ? -0.726 -10.459 -3.062 1.00 88.25 114 PHE A N 1
ATOM 849 C CA . PHE A 1 114 ? -0.672 -9.008 -3.217 1.00 88.25 114 PHE A CA 1
ATOM 850 C C . PHE A 1 114 ? 0.564 -8.516 -3.981 1.00 88.25 114 PHE A C 1
ATOM 852 O O . PHE A 1 114 ? 0.662 -7.322 -4.271 1.00 88.25 114 PHE A O 1
ATOM 859 N N . GLU A 1 115 ? 1.492 -9.412 -4.342 1.00 85.81 115 GLU A N 1
ATOM 860 C CA . GLU A 1 115 ? 2.677 -9.053 -5.133 1.00 85.81 115 GLU A CA 1
ATOM 861 C C . GLU A 1 115 ? 2.309 -8.522 -6.520 1.00 85.81 115 GLU A C 1
ATOM 863 O O . GLU A 1 115 ? 2.944 -7.580 -7.002 1.00 85.81 115 GLU A O 1
ATOM 868 N N . ASP A 1 116 ? 1.246 -9.056 -7.121 1.00 86.75 116 ASP A N 1
ATOM 869 C CA . ASP A 1 116 ? 0.795 -8.660 -8.455 1.00 86.75 116 ASP A CA 1
ATOM 870 C C . ASP A 1 116 ? 0.317 -7.200 -8.492 1.00 86.75 116 ASP A C 1
ATOM 872 O O . ASP A 1 116 ? 0.543 -6.496 -9.478 1.00 86.75 116 ASP A O 1
ATOM 876 N N . PHE A 1 117 ? -0.260 -6.691 -7.397 1.00 89.94 117 PHE A N 1
ATOM 877 C CA . PHE A 1 117 ? -0.664 -5.283 -7.306 1.00 89.94 117 PHE A CA 1
ATOM 878 C C . PHE A 1 117 ? 0.532 -4.333 -7.237 1.00 89.94 117 PHE A C 1
ATOM 880 O O . PHE A 1 117 ? 0.425 -3.197 -7.683 1.00 89.94 117 PHE A O 1
ATOM 887 N N . HIS A 1 118 ? 1.678 -4.769 -6.704 1.00 87.19 118 HIS A N 1
ATOM 888 C CA . HIS A 1 118 ? 2.867 -3.916 -6.619 1.00 87.19 118 HIS A CA 1
ATOM 889 C C . HIS A 1 118 ? 3.535 -3.685 -7.980 1.00 87.19 118 HIS A C 1
ATOM 891 O O . HIS A 1 118 ? 4.237 -2.692 -8.170 1.00 87.19 118 HIS A O 1
ATOM 897 N N . LEU A 1 119 ? 3.357 -4.620 -8.912 1.00 85.94 119 LEU A N 1
ATOM 898 C CA . LEU A 1 119 ? 3.951 -4.566 -10.249 1.00 85.94 119 LEU A CA 1
ATOM 899 C C . LEU A 1 119 ? 2.991 -4.009 -11.301 1.00 85.94 119 LEU A C 1
ATOM 901 O O . LEU A 1 119 ? 3.399 -3.783 -12.439 1.00 85.94 119 LEU A O 1
ATOM 905 N N . ASN A 1 120 ? 1.729 -3.797 -10.937 1.00 91.06 120 ASN A N 1
ATOM 906 C CA . ASN A 1 120 ? 0.706 -3.335 -11.854 1.00 91.06 120 ASN A CA 1
ATOM 907 C C . ASN A 1 120 ? 0.524 -1.809 -11.733 1.00 91.06 120 ASN A C 1
ATOM 909 O O . ASN A 1 120 ? 0.158 -1.330 -10.660 1.00 91.06 120 ASN A O 1
ATOM 913 N N . PRO A 1 121 ? 0.710 -1.040 -12.823 1.00 93.00 121 PRO A N 1
ATOM 914 C CA . PRO A 1 121 ? 0.581 0.419 -12.797 1.00 93.00 121 PRO A CA 1
ATOM 915 C C . PRO A 1 121 ? -0.852 0.914 -12.542 1.00 93.00 121 PRO A C 1
ATOM 917 O O . PRO A 1 121 ? -1.053 2.092 -12.277 1.00 93.00 121 PRO A O 1
ATOM 920 N N . SER A 1 122 ? -1.855 0.034 -12.600 1.00 95.19 122 SER A N 1
ATOM 921 C CA . SER A 1 122 ? -3.255 0.377 -12.309 1.00 95.19 122 SER A CA 1
ATOM 922 C C . SER A 1 122 ? -3.582 0.376 -10.812 1.00 95.19 122 SER A C 1
ATOM 924 O O . SER A 1 122 ? -4.713 0.689 -10.433 1.00 95.19 122 SER A O 1
ATOM 926 N N . TYR A 1 123 ? -2.631 -0.001 -9.951 1.00 96.00 123 TYR A N 1
ATOM 927 C CA . TYR A 1 123 ? -2.855 -0.116 -8.514 1.00 96.00 123 TYR A CA 1
ATOM 928 C C . TYR A 1 123 ? -1.804 0.634 -7.698 1.00 96.00 123 TYR A C 1
ATOM 930 O O . TYR A 1 123 ? -0.637 0.733 -8.064 1.00 96.00 123 TYR A O 1
ATOM 938 N N . ALA A 1 124 ? -2.234 1.128 -6.541 1.00 95.12 124 ALA A N 1
ATOM 939 C CA . ALA A 1 124 ? -1.378 1.704 -5.519 1.00 95.12 124 ALA A CA 1
ATOM 940 C C . ALA A 1 124 ? -1.611 0.997 -4.182 1.00 95.12 124 ALA A C 1
ATOM 942 O O . ALA A 1 124 ? -2.739 0.660 -3.819 1.00 95.12 124 ALA A O 1
ATOM 943 N N . ILE A 1 125 ? -0.531 0.798 -3.430 1.00 94.38 125 ILE A N 1
ATOM 944 C CA . ILE A 1 125 ? -0.569 0.237 -2.080 1.00 94.38 125 ILE A CA 1
ATOM 945 C C . ILE A 1 125 ? -0.239 1.363 -1.107 1.00 94.38 125 ILE A C 1
ATOM 947 O O . ILE A 1 125 ? 0.822 1.977 -1.206 1.00 94.38 125 ILE A O 1
ATOM 951 N N . CYS A 1 126 ? -1.130 1.615 -0.152 1.00 94.50 126 CYS A N 1
ATOM 952 C CA . CYS A 1 126 ? -0.945 2.639 0.870 1.00 94.50 126 CYS A CA 1
ATOM 953 C C . CYS A 1 126 ? -0.957 2.015 2.268 1.00 94.50 126 CYS A C 1
ATOM 955 O O . CYS A 1 126 ? -1.741 1.108 2.551 1.00 94.50 126 CYS A O 1
ATOM 957 N N . ASN A 1 127 ? -0.100 2.505 3.163 1.00 94.50 127 ASN A N 1
ATOM 958 C CA . ASN A 1 127 ? -0.135 2.103 4.566 1.00 94.50 127 ASN A CA 1
ATOM 959 C C . ASN A 1 127 ? -1.286 2.806 5.282 1.00 94.50 127 ASN A C 1
ATOM 961 O O . ASN A 1 127 ? -1.425 4.025 5.211 1.00 94.50 127 ASN A O 1
ATOM 965 N N . VAL A 1 128 ? -2.071 2.042 6.034 1.00 93.75 128 VAL A N 1
ATOM 966 C CA . VAL A 1 128 ? -3.121 2.588 6.887 1.00 93.75 128 VAL A CA 1
ATOM 967 C C . VAL A 1 128 ? -2.467 3.272 8.095 1.00 93.75 128 VAL A C 1
ATOM 969 O O . VAL A 1 128 ? -1.709 2.623 8.823 1.00 93.75 128 VAL A O 1
ATOM 972 N N . PRO A 1 129 ? -2.749 4.563 8.352 1.00 94.25 129 PRO A N 1
ATOM 973 C CA . PRO A 1 129 ? -2.188 5.259 9.502 1.00 94.25 129 PRO A CA 1
ATOM 974 C C . PRO A 1 129 ? -2.626 4.612 10.828 1.00 94.25 129 PRO A C 1
ATOM 976 O O . PRO A 1 129 ? -3.813 4.305 10.991 1.00 94.25 129 PRO A O 1
ATOM 979 N N . PRO A 1 130 ? -1.730 4.483 11.827 1.00 94.19 130 PRO A N 1
ATOM 980 C CA . PRO A 1 130 ? -2.087 3.921 13.131 1.00 94.19 130 PRO A CA 1
ATOM 981 C C . PRO A 1 130 ? -3.250 4.656 13.805 1.00 94.19 130 PRO A C 1
ATOM 983 O O . PRO A 1 130 ? -4.083 4.035 14.454 1.00 94.19 130 PRO A O 1
ATOM 986 N N . THR A 1 131 ? -3.364 5.973 13.604 1.00 95.06 131 THR A N 1
ATOM 987 C CA . THR A 1 131 ? -4.468 6.796 14.128 1.00 95.06 131 THR A CA 1
ATOM 988 C C . THR A 1 131 ? -5.839 6.307 13.664 1.00 95.06 131 THR A C 1
ATOM 990 O O . THR A 1 131 ? -6.793 6.321 14.441 1.00 95.06 131 THR A O 1
ATOM 993 N N . VAL A 1 132 ? -5.943 5.842 12.419 1.00 94.81 132 VAL A N 1
ATOM 994 C CA . VAL A 1 132 ? -7.172 5.289 11.839 1.00 94.81 132 VAL A CA 1
ATOM 995 C C . VAL A 1 132 ? -7.425 3.891 12.385 1.00 94.81 132 VAL A C 1
ATOM 997 O O . VAL A 1 132 ? -8.544 3.595 12.799 1.00 94.81 132 VAL A O 1
ATOM 1000 N N . MET A 1 133 ? -6.380 3.061 12.472 1.00 94.44 133 MET A N 1
ATOM 1001 C CA . MET A 1 133 ? -6.476 1.720 13.059 1.00 94.44 133 MET A CA 1
ATOM 1002 C C . MET A 1 133 ? -6.975 1.780 14.508 1.00 94.44 133 MET A C 1
ATOM 1004 O O . MET A 1 133 ? -7.894 1.047 14.870 1.00 94.44 133 MET A O 1
ATOM 1008 N N . PHE A 1 134 ? -6.456 2.710 15.316 1.00 94.81 134 PHE A N 1
ATOM 1009 C CA . PHE A 1 134 ? -6.904 2.916 16.694 1.00 94.81 134 PHE A CA 1
ATOM 1010 C C . PHE A 1 134 ? -8.363 3.373 16.778 1.00 94.81 134 PHE A C 1
ATOM 1012 O O . PHE A 1 134 ? -9.112 2.849 17.601 1.00 94.81 134 PHE A O 1
ATOM 1019 N N . LYS A 1 135 ? -8.797 4.297 15.909 1.00 94.56 135 LYS A N 1
ATOM 1020 C CA . LYS A 1 135 ? -10.207 4.725 15.835 1.00 94.56 135 LYS A CA 1
ATOM 1021 C C . LYS A 1 135 ? -11.138 3.570 15.463 1.00 94.56 135 LYS A C 1
ATOM 1023 O O . LYS A 1 135 ? -12.214 3.450 16.038 1.00 94.56 135 LYS A O 1
ATOM 1028 N N . ALA A 1 136 ? -10.696 2.693 14.566 1.00 93.44 136 ALA A N 1
ATOM 1029 C CA . ALA A 1 136 ? -11.406 1.476 14.187 1.00 93.44 136 ALA A CA 1
ATOM 1030 C C . ALA A 1 136 ? -11.277 0.340 15.226 1.00 93.44 136 ALA A C 1
ATOM 1032 O O . ALA A 1 136 ? -11.805 -0.746 15.002 1.00 93.44 136 ALA A O 1
ATOM 1033 N N . LYS A 1 137 ? -10.594 0.557 16.364 1.00 94.44 137 LYS A N 1
ATOM 1034 C CA . LYS A 1 137 ? -10.326 -0.454 17.409 1.00 94.44 137 LYS A CA 1
ATOM 1035 C C . LYS A 1 137 ? -9.554 -1.684 16.887 1.00 94.44 137 LYS A C 1
ATOM 1037 O O . LYS A 1 137 ? -9.705 -2.788 17.407 1.00 94.44 137 LYS A O 1
ATOM 1042 N N . ILE A 1 138 ? -8.713 -1.501 15.867 1.00 90.31 138 ILE A N 1
ATOM 1043 C CA . ILE A 1 138 ? -7.870 -2.547 15.275 1.00 90.31 138 ILE A CA 1
ATOM 1044 C C . ILE A 1 138 ? -6.508 -2.531 15.976 1.00 90.31 138 ILE A C 1
ATOM 1046 O O . ILE A 1 138 ? -5.679 -1.660 15.726 1.00 90.31 138 ILE A O 1
ATOM 1050 N N . PHE A 1 139 ? -6.273 -3.506 16.857 1.00 88.44 139 PHE A N 1
ATOM 1051 C CA . PHE A 1 139 ? -4.995 -3.665 17.577 1.00 88.44 139 PHE A CA 1
ATOM 1052 C C . PHE A 1 139 ? -4.120 -4.794 17.022 1.00 88.44 139 PHE A C 1
ATOM 1054 O O . PHE A 1 139 ? -2.916 -4.846 17.274 1.00 88.44 139 PHE A O 1
ATOM 1061 N N . LYS A 1 140 ? -4.734 -5.722 16.286 1.00 88.06 140 LYS A N 1
ATOM 1062 C CA . LYS A 1 140 ? -4.074 -6.808 15.565 1.00 88.06 140 LYS A CA 1
ATOM 1063 C C . LYS A 1 140 ? -4.736 -6.881 14.187 1.00 88.06 140 LYS A C 1
ATOM 1065 O O . LYS A 1 140 ? -5.953 -7.052 14.148 1.00 88.06 140 LYS A O 1
ATOM 1070 N N . PRO A 1 141 ? -3.987 -6.714 13.088 1.00 90.50 141 PRO A N 1
ATOM 1071 C CA . PRO A 1 141 ? -2.524 -6.618 13.002 1.00 90.50 141 PRO A CA 1
ATOM 1072 C C . PRO A 1 141 ? -1.930 -5.257 13.432 1.00 90.50 141 PRO A C 1
ATOM 1074 O O . PRO A 1 141 ? -2.659 -4.273 13.486 1.00 90.50 141 PRO A O 1
ATOM 1077 N N . PRO A 1 142 ? -0.610 -5.168 13.721 1.00 89.69 142 PRO A N 1
ATOM 1078 C CA . PRO A 1 142 ? 0.061 -3.909 14.083 1.00 89.69 142 PRO A CA 1
ATOM 1079 C C . PRO A 1 142 ? 0.284 -2.962 12.895 1.00 89.69 142 PRO A C 1
ATOM 1081 O O . PRO A 1 142 ? 0.504 -1.771 13.085 1.00 89.69 142 PRO A O 1
ATOM 1084 N N . ARG A 1 143 ? 0.281 -3.494 11.670 1.00 92.12 143 ARG A N 1
ATOM 1085 C CA . ARG A 1 143 ? 0.374 -2.731 10.423 1.00 92.12 143 ARG A CA 1
ATOM 1086 C C . ARG A 1 143 ? -0.676 -3.257 9.467 1.00 92.12 143 ARG A C 1
ATOM 1088 O O . ARG A 1 143 ? -0.897 -4.465 9.422 1.00 92.12 143 ARG A O 1
ATOM 1095 N N . LEU A 1 144 ? -1.272 -2.361 8.698 1.00 92.62 144 LEU A N 1
ATOM 1096 C CA . LEU A 1 144 ? -2.259 -2.703 7.691 1.00 92.62 144 LEU A CA 1
ATOM 1097 C C . LEU A 1 144 ? -1.976 -1.886 6.431 1.00 92.62 144 LEU A C 1
ATOM 1099 O O . LEU A 1 144 ? -1.655 -0.702 6.517 1.00 92.62 144 LEU A O 1
ATOM 1103 N N . CYS A 1 145 ? -2.070 -2.527 5.278 1.00 93.56 145 CYS A N 1
ATOM 1104 C CA . CYS A 1 145 ? -1.940 -1.919 3.964 1.00 93.56 145 CYS A CA 1
ATOM 1105 C C . CYS A 1 145 ? -3.285 -2.019 3.243 1.00 93.56 145 CYS A C 1
ATOM 1107 O O . CYS A 1 145 ? -4.005 -3.005 3.399 1.00 93.56 145 CYS A O 1
ATOM 1109 N N . ALA A 1 146 ? -3.606 -1.003 2.453 1.00 94.25 146 ALA A N 1
ATOM 1110 C CA . ALA A 1 146 ? -4.807 -0.910 1.639 1.00 94.25 146 ALA A CA 1
ATOM 1111 C C . ALA A 1 146 ? -4.433 -0.834 0.158 1.00 94.25 146 ALA A C 1
ATOM 1113 O O . ALA A 1 146 ? -3.455 -0.173 -0.204 1.00 94.25 146 ALA A O 1
ATOM 1114 N N . VAL A 1 147 ? -5.224 -1.495 -0.687 1.00 94.81 147 VAL A N 1
ATOM 1115 C CA . VAL A 1 147 ? -5.047 -1.471 -2.144 1.00 94.81 147 VAL A CA 1
ATO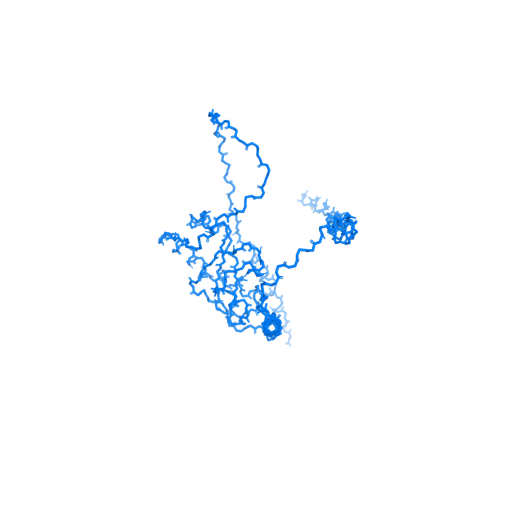M 1116 C C . VAL A 1 147 ? -6.053 -0.510 -2.771 1.00 94.81 147 VAL A C 1
ATOM 1118 O O . VAL A 1 147 ? -7.263 -0.603 -2.539 1.00 94.81 147 VAL A O 1
ATOM 1121 N N . PHE A 1 148 ? -5.549 0.395 -3.601 1.00 96.75 148 PHE A N 1
ATOM 1122 C CA . PHE A 1 148 ? -6.325 1.353 -4.376 1.00 96.75 148 PHE A CA 1
ATOM 1123 C C . PHE A 1 148 ? -6.152 1.072 -5.865 1.00 96.75 148 PHE A C 1
ATOM 1125 O O . PHE A 1 148 ? -5.047 0.795 -6.319 1.00 96.75 148 PHE A O 1
ATOM 1132 N N . THR A 1 149 ? -7.234 1.168 -6.629 1.00 96.81 149 THR A N 1
ATOM 1133 C CA . THR A 1 149 ? -7.174 1.325 -8.083 1.00 96.81 149 THR A CA 1
ATOM 1134 C C . THR A 1 149 ? -6.909 2.789 -8.379 1.00 96.81 149 THR A C 1
ATOM 1136 O O . THR A 1 149 ? -7.550 3.656 -7.784 1.00 96.81 149 THR A O 1
ATOM 1139 N N . ILE A 1 150 ? -5.973 3.066 -9.274 1.00 96.56 150 ILE A N 1
ATOM 1140 C CA . ILE A 1 150 ? -5.588 4.426 -9.640 1.00 96.56 150 ILE A CA 1
ATOM 1141 C C . ILE A 1 150 ? -5.834 4.674 -11.124 1.00 96.56 150 ILE A C 1
ATOM 1143 O O . ILE A 1 150 ? -5.698 3.766 -11.942 1.00 96.56 150 ILE A O 1
ATOM 1147 N N . GLU A 1 151 ? -6.186 5.910 -11.471 1.00 95.88 151 GLU A N 1
ATOM 1148 C CA . GLU A 1 151 ? -6.342 6.343 -12.861 1.00 95.88 151 GLU A CA 1
ATOM 1149 C C . GLU A 1 151 ? -5.546 7.623 -13.121 1.00 95.88 151 GLU A C 1
ATOM 1151 O O . GLU A 1 151 ? -5.339 8.454 -12.229 1.00 95.88 151 GLU A O 1
ATOM 1156 N N . GLY A 1 152 ? -5.100 7.789 -14.368 1.00 94.88 152 GLY A N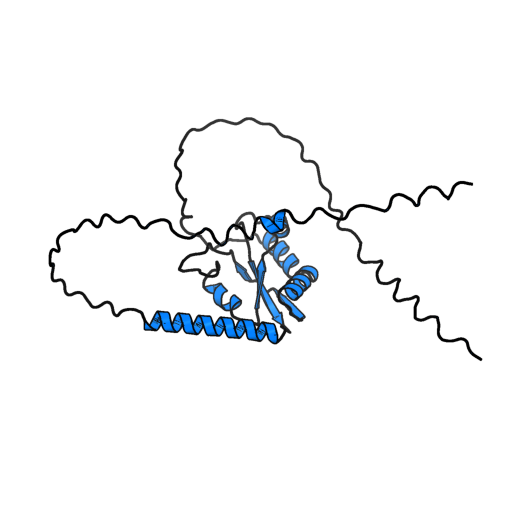 1
ATOM 1157 C CA . GLY A 1 152 ? -4.302 8.940 -14.786 1.00 94.88 152 GLY A CA 1
ATOM 1158 C C . GLY A 1 152 ? -2.957 9.007 -14.067 1.00 94.88 152 GLY A C 1
ATOM 1159 O O . GLY A 1 152 ? -2.617 10.059 -13.526 1.00 94.88 152 GLY A O 1
ATOM 1160 N N . LEU A 1 153 ? -2.254 7.873 -14.000 1.00 94.94 153 LEU A N 1
ATOM 1161 C CA . LEU A 1 153 ? -0.869 7.797 -13.543 1.00 94.94 153 LEU A CA 1
ATOM 1162 C C . LEU A 1 153 ? 0.039 8.546 -14.529 1.00 94.94 153 LEU A C 1
ATOM 1164 O O . LEU A 1 153 ? -0.182 8.503 -15.739 1.00 94.94 153 LEU A O 1
ATOM 1168 N N . ASP A 1 154 ? 1.051 9.234 -14.007 1.00 94.25 154 ASP A N 1
ATOM 1169 C CA . ASP A 1 154 ? 2.058 9.886 -14.840 1.00 94.25 154 ASP A CA 1
ATOM 1170 C C . ASP A 1 154 ? 2.780 8.860 -15.748 1.00 94.25 154 ASP A C 1
ATOM 1172 O O . ASP A 1 154 ? 3.224 7.815 -15.253 1.00 94.25 154 ASP A O 1
ATOM 1176 N N . PRO A 1 155 ? 2.920 9.126 -17.062 1.00 93.81 155 PRO A N 1
ATOM 1177 C CA . PRO A 1 155 ? 3.487 8.164 -18.009 1.00 93.81 155 PRO A CA 1
ATOM 1178 C C . PRO A 1 155 ? 4.941 7.786 -17.692 1.00 93.81 155 PRO A C 1
ATOM 1180 O O . PRO A 1 155 ? 5.368 6.671 -18.008 1.00 93.81 155 PRO A O 1
ATOM 1183 N N . ASP A 1 156 ? 5.710 8.671 -17.049 1.00 94.62 156 ASP A N 1
ATOM 1184 C CA . ASP A 1 156 ? 7.080 8.358 -16.648 1.00 94.62 156 ASP A CA 1
ATOM 1185 C C . ASP A 1 156 ? 7.104 7.393 -15.456 1.00 94.62 156 ASP A C 1
ATOM 1187 O O . ASP A 1 156 ? 7.966 6.513 -15.393 1.00 94.62 156 ASP A O 1
ATOM 1191 N N . GLU A 1 157 ? 6.162 7.514 -14.516 1.00 92.56 157 GLU A N 1
ATOM 1192 C CA . GLU A 1 157 ? 6.021 6.556 -13.413 1.00 92.56 157 GLU A CA 1
ATOM 1193 C C . GLU A 1 157 ? 5.473 5.212 -13.897 1.00 92.56 157 GLU A C 1
ATOM 1195 O O . GLU A 1 157 ? 6.004 4.166 -13.518 1.00 92.56 157 GLU A O 1
ATOM 1200 N N . GLU A 1 158 ? 4.484 5.218 -14.794 1.00 92.88 158 GLU A N 1
ATOM 1201 C CA . GLU A 1 158 ? 3.960 3.999 -15.417 1.00 92.88 158 GLU A CA 1
ATOM 1202 C C . GLU A 1 158 ? 5.081 3.205 -16.101 1.00 92.88 158 GLU A C 1
ATOM 1204 O O . GLU A 1 158 ? 5.252 2.006 -15.857 1.00 92.88 158 GLU A O 1
ATOM 1209 N N . LYS A 1 159 ? 5.916 3.887 -16.895 1.00 94.56 159 LYS A N 1
ATOM 1210 C CA . LYS A 1 159 ? 7.061 3.269 -17.566 1.00 94.56 159 LYS A CA 1
ATOM 1211 C C . LYS A 1 159 ? 8.055 2.660 -16.574 1.00 94.56 159 LYS A C 1
ATOM 1213 O O . LYS A 1 159 ? 8.513 1.540 -16.801 1.00 94.56 159 LYS A O 1
ATOM 1218 N N . LYS A 1 160 ? 8.370 3.351 -15.470 1.00 92.94 160 LYS A N 1
ATOM 1219 C CA . LYS A 1 160 ? 9.269 2.828 -14.421 1.00 92.94 160 LYS A CA 1
ATOM 1220 C C . LYS A 1 160 ? 8.705 1.571 -13.761 1.00 92.94 160 LYS A C 1
ATOM 1222 O O . LYS A 1 160 ? 9.455 0.625 -13.516 1.00 92.94 160 LYS A O 1
ATOM 1227 N N . ILE A 1 161 ? 7.403 1.548 -13.470 1.00 90.94 161 ILE A N 1
ATOM 1228 C CA . ILE A 1 161 ? 6.739 0.387 -12.863 1.00 90.94 161 ILE A CA 1
ATOM 1229 C C . ILE A 1 161 ? 6.792 -0.805 -13.822 1.00 90.94 161 ILE A C 1
ATOM 1231 O O . ILE A 1 161 ? 7.210 -1.891 -13.420 1.00 90.94 161 ILE A O 1
ATOM 1235 N N . LEU A 1 162 ? 6.458 -0.595 -15.099 1.00 92.50 162 LEU A N 1
ATOM 1236 C CA . LEU A 1 162 ? 6.505 -1.636 -16.130 1.00 92.50 162 LEU A CA 1
ATOM 1237 C C . LEU A 1 162 ? 7.923 -2.177 -16.358 1.00 92.50 162 LEU A C 1
ATOM 1239 O O . LEU A 1 162 ? 8.114 -3.387 -16.483 1.00 92.50 162 LEU A O 1
ATOM 1243 N N . GLU A 1 163 ? 8.931 -1.305 -16.379 1.00 94.06 163 GLU A N 1
ATOM 1244 C CA . GLU A 1 163 ? 10.334 -1.706 -16.508 1.00 94.06 163 GLU A CA 1
ATOM 1245 C C . GLU A 1 163 ? 10.789 -2.547 -15.307 1.00 94.06 163 GLU A C 1
ATOM 1247 O O . GLU A 1 163 ? 11.378 -3.617 -15.482 1.00 94.06 163 GLU A O 1
ATOM 1252 N N . LYS A 1 164 ? 10.439 -2.126 -14.086 1.00 90.06 164 LYS A N 1
ATOM 1253 C CA . LYS A 1 164 ? 10.713 -2.883 -12.857 1.00 90.06 164 LYS A CA 1
ATOM 1254 C C . LYS A 1 164 ? 10.009 -4.244 -12.856 1.00 90.06 164 LYS A C 1
ATOM 1256 O O . LYS A 1 164 ? 10.608 -5.240 -12.445 1.00 90.06 164 LYS A O 1
ATOM 1261 N N . ALA A 1 165 ? 8.762 -4.302 -13.324 1.00 89.31 165 ALA A N 1
ATOM 1262 C CA . ALA A 1 165 ? 8.004 -5.542 -13.457 1.00 89.31 165 ALA A CA 1
ATOM 1263 C C . ALA A 1 165 ? 8.673 -6.505 -14.444 1.00 89.31 165 ALA A C 1
ATOM 1265 O O . ALA A 1 165 ? 8.898 -7.670 -14.113 1.00 89.31 165 ALA A O 1
ATOM 1266 N N . ARG A 1 166 ? 9.086 -6.005 -15.615 1.00 91.88 166 ARG A N 1
ATOM 1267 C CA . ARG A 1 166 ? 9.817 -6.789 -16.616 1.00 91.88 166 ARG A CA 1
ATOM 1268 C C . ARG A 1 166 ? 11.137 -7.332 -16.071 1.00 91.88 166 ARG A C 1
ATOM 1270 O O . ARG A 1 166 ? 11.376 -8.530 -16.169 1.00 91.88 166 ARG A O 1
ATOM 1277 N N . ALA A 1 167 ? 11.946 -6.486 -15.433 1.00 91.12 167 ALA A N 1
ATOM 1278 C CA . ALA A 1 167 ? 13.225 -6.897 -14.855 1.00 91.12 167 ALA A CA 1
ATOM 1279 C C . ALA A 1 167 ? 13.061 -8.020 -13.814 1.00 91.12 167 ALA A C 1
ATOM 1281 O O . ALA A 1 167 ? 13.879 -8.937 -13.739 1.00 91.12 167 ALA A O 1
ATOM 1282 N N . ARG A 1 168 ? 11.981 -7.983 -13.024 1.00 87.19 168 ARG A N 1
ATOM 1283 C CA . ARG A 1 168 ? 11.673 -9.040 -12.054 1.00 87.19 168 ARG A CA 1
ATOM 1284 C C . ARG A 1 168 ? 11.246 -10.341 -12.732 1.00 87.19 168 ARG A C 1
ATOM 1286 O O . ARG A 1 168 ? 11.681 -11.401 -12.286 1.00 87.19 168 ARG A O 1
ATOM 1293 N N . MET A 1 169 ? 10.435 -10.274 -13.790 1.00 86.44 169 MET A N 1
ATOM 1294 C CA . MET A 1 169 ? 10.067 -11.463 -14.569 1.00 86.44 169 MET A CA 1
ATOM 1295 C C . MET A 1 169 ? 11.295 -12.116 -15.210 1.00 86.44 169 MET A C 1
ATOM 1297 O O . MET A 1 169 ? 11.437 -13.334 -15.136 1.00 86.44 169 MET A O 1
ATOM 1301 N N . ASP A 1 170 ? 12.221 -11.321 -15.750 1.00 91.31 170 ASP A N 1
ATOM 1302 C CA . ASP A 1 170 ? 13.468 -11.827 -16.331 1.00 91.31 170 ASP A CA 1
ATOM 1303 C C . ASP A 1 170 ? 14.348 -12.513 -15.268 1.00 91.31 170 ASP A C 1
ATOM 1305 O O . ASP A 1 170 ? 14.885 -13.596 -15.508 1.00 91.31 170 ASP A O 1
ATOM 1309 N N . LEU A 1 171 ? 14.446 -11.938 -14.062 1.00 87.75 171 LEU A N 1
ATOM 1310 C CA . LEU A 1 171 ? 15.186 -12.540 -12.947 1.00 87.75 171 LEU A CA 1
ATOM 1311 C C . LEU A 1 171 ? 14.550 -13.861 -12.480 1.00 87.75 171 LEU A C 1
ATOM 1313 O O . LEU A 1 171 ? 15.257 -14.835 -12.220 1.00 87.75 171 LEU A O 1
ATOM 1317 N N . GLN A 1 172 ? 13.217 -13.916 -12.402 1.00 84.56 172 GLN A N 1
ATOM 1318 C CA . GLN A 1 172 ? 12.490 -15.141 -12.055 1.00 84.56 172 GLN A CA 1
ATOM 1319 C C . GLN A 1 172 ? 12.642 -16.222 -13.133 1.00 84.56 172 GLN A C 1
ATOM 1321 O O . GLN A 1 172 ? 12.847 -17.388 -12.797 1.00 84.56 172 GLN A O 1
ATOM 1326 N N . ALA A 1 173 ? 12.610 -15.852 -14.416 1.00 88.06 173 ALA A N 1
ATOM 1327 C CA . ALA A 1 173 ? 12.835 -16.776 -15.525 1.00 88.06 173 ALA A CA 1
ATOM 1328 C C . ALA A 1 173 ? 14.261 -17.357 -15.513 1.00 88.06 173 ALA A C 1
ATOM 1330 O O . ALA A 1 173 ? 14.438 -18.561 -15.701 1.00 88.06 173 ALA A O 1
ATOM 1331 N N . GLN A 1 174 ? 15.276 -16.534 -15.226 1.00 88.56 174 GLN A N 1
ATOM 1332 C CA . GLN A 1 174 ? 16.662 -16.995 -15.077 1.00 88.56 174 GLN A CA 1
ATOM 1333 C C . GLN A 1 174 ? 16.829 -17.951 -13.889 1.00 88.56 174 GLN A C 1
ATOM 1335 O O . GLN A 1 174 ? 17.504 -18.974 -14.022 1.00 88.56 174 GLN A O 1
ATOM 1340 N N . ALA A 1 175 ? 16.185 -17.652 -12.755 1.00 85.50 175 ALA A N 1
ATOM 1341 C CA . ALA 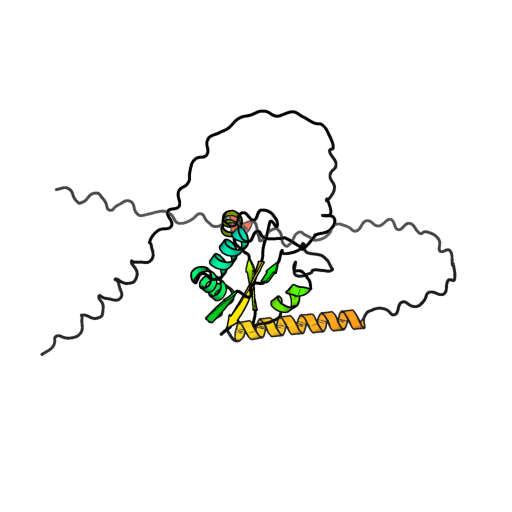A 1 175 ? 16.198 -18.514 -11.575 1.00 85.50 175 ALA A CA 1
ATOM 1342 C C . ALA A 1 175 ? 15.508 -19.866 -11.829 1.00 85.50 175 ALA A C 1
ATOM 1344 O O . ALA A 1 175 ? 15.989 -20.895 -11.362 1.00 85.50 175 ALA A O 1
ATOM 1345 N N . ALA A 1 176 ? 14.419 -19.881 -12.604 1.00 84.88 176 ALA A N 1
ATOM 1346 C CA . ALA A 1 176 ? 13.741 -21.114 -12.999 1.00 84.88 176 ALA A CA 1
ATOM 1347 C C . ALA A 1 176 ? 14.587 -21.965 -13.964 1.00 84.88 176 ALA A C 1
ATOM 1349 O O . ALA A 1 176 ? 14.618 -23.185 -13.831 1.00 84.88 176 ALA A O 1
ATOM 1350 N N . ALA A 1 177 ? 15.314 -21.339 -14.896 1.00 88.12 177 ALA A N 1
ATOM 1351 C CA . ALA A 1 177 ? 16.182 -22.043 -15.844 1.00 88.12 177 ALA A CA 1
ATOM 1352 C C . ALA A 1 177 ? 17.437 -22.660 -15.194 1.00 88.12 177 ALA A C 1
ATOM 1354 O O . ALA A 1 177 ? 17.979 -23.628 -15.717 1.00 88.12 177 ALA A O 1
ATOM 1355 N N . HIS A 1 178 ? 17.896 -22.105 -14.068 1.00 80.12 178 HIS A N 1
ATOM 1356 C CA . HIS A 1 178 ? 19.056 -22.591 -13.312 1.00 80.12 178 HIS A CA 1
ATOM 1357 C C . HIS A 1 178 ? 18.706 -23.587 -12.202 1.00 80.12 178 HIS A C 1
ATOM 1359 O O . HIS A 1 178 ? 19.595 -23.912 -11.417 1.00 80.12 178 HIS A O 1
ATOM 1365 N N . GLN A 1 179 ? 17.462 -24.082 -12.109 1.00 69.81 179 GLN A N 1
ATOM 1366 C CA . GLN A 1 179 ? 17.173 -25.197 -11.206 1.00 69.81 179 GLN A CA 1
ATOM 1367 C C . GLN A 1 179 ? 18.046 -26.381 -11.634 1.00 69.81 179 GLN A C 1
ATOM 1369 O O . GLN A 1 179 ? 17.826 -26.918 -12.725 1.00 69.81 179 GLN A O 1
ATOM 1374 N N . PRO A 1 180 ? 19.072 -26.753 -10.839 1.00 67.06 180 PRO A N 1
ATOM 1375 C CA . PRO A 1 180 ? 19.911 -27.884 -11.174 1.00 67.06 180 PRO A CA 1
ATOM 1376 C C . PRO A 1 180 ? 18.965 -29.065 -11.283 1.00 67.06 180 PRO A C 1
ATOM 1378 O O . PRO A 1 180 ? 18.168 -29.290 -10.369 1.00 67.06 180 PRO A O 1
ATOM 1381 N N . MET A 1 181 ? 19.009 -29.791 -12.401 1.00 63.12 181 MET A N 1
ATOM 1382 C CA . MET A 1 181 ? 18.466 -31.138 -12.382 1.00 63.12 181 MET A CA 1
ATOM 1383 C C . MET A 1 181 ? 19.152 -31.809 -11.202 1.00 63.12 181 MET A C 1
ATOM 1385 O O . MET A 1 181 ? 20.376 -31.930 -11.223 1.00 63.12 181 MET A O 1
ATOM 1389 N N . GLU A 1 182 ? 18.389 -32.115 -10.149 1.00 64.81 182 GLU A N 1
ATOM 1390 C CA . GLU A 1 182 ? 18.846 -32.982 -9.076 1.00 64.81 182 GLU A CA 1
ATOM 1391 C C . GLU A 1 182 ? 19.245 -34.277 -9.769 1.00 64.81 182 GLU A C 1
ATOM 1393 O O . GLU A 1 182 ? 18.414 -35.113 -10.135 1.00 64.81 182 GLU A O 1
ATOM 1398 N N . GLU A 1 183 ? 20.535 -34.355 -10.079 1.00 66.69 183 GLU A N 1
ATOM 1399 C CA . GLU A 1 183 ? 21.196 -35.545 -10.543 1.00 66.69 183 GLU A CA 1
ATOM 1400 C C . GLU A 1 183 ? 20.915 -36.545 -9.431 1.00 66.69 183 GLU A C 1
ATOM 1402 O O . GLU A 1 183 ? 21.317 -36.346 -8.284 1.00 66.69 183 GLU A O 1
ATOM 1407 N N . LYS A 1 184 ? 20.055 -37.522 -9.738 1.00 63.78 184 LYS A N 1
ATOM 1408 C CA . LYS A 1 184 ? 19.742 -38.627 -8.842 1.00 63.78 184 LYS A CA 1
ATOM 1409 C C . LYS A 1 184 ? 21.067 -39.304 -8.530 1.00 63.78 184 LYS A C 1
ATOM 1411 O O . LYS A 1 184 ? 21.515 -40.128 -9.316 1.00 63.78 184 LYS A O 1
ATOM 1416 N N . ASP A 1 185 ? 21.667 -38.904 -7.417 1.00 63.38 185 ASP A N 1
ATOM 1417 C CA . ASP A 1 185 ? 22.867 -39.501 -6.862 1.00 63.38 185 ASP A CA 1
ATOM 1418 C C . ASP A 1 185 ? 22.498 -40.938 -6.498 1.00 63.38 185 ASP A C 1
ATOM 1420 O O . ASP A 1 185 ? 21.757 -41.217 -5.547 1.00 63.38 185 ASP A O 1
ATOM 1424 N N . ASP A 1 186 ? 22.908 -41.855 -7.362 1.00 59.91 186 ASP A N 1
ATOM 1425 C CA . ASP A 1 186 ? 22.677 -43.280 -7.284 1.00 59.91 186 ASP A CA 1
ATOM 1426 C C . ASP A 1 186 ? 23.625 -43.903 -6.260 1.00 59.91 186 ASP A C 1
ATOM 1428 O O . ASP A 1 186 ? 24.390 -44.810 -6.550 1.00 59.91 186 ASP A O 1
ATOM 1432 N N . GLY A 1 187 ? 23.525 -43.445 -5.012 1.00 63.22 187 GLY A N 1
ATOM 1433 C CA . GLY A 1 187 ? 23.774 -44.264 -3.830 1.00 63.22 187 GLY A CA 1
ATOM 1434 C C . GLY A 1 187 ? 25.083 -45.057 -3.791 1.00 63.22 187 GLY A C 1
ATOM 1435 O O . GLY A 1 187 ? 25.081 -46.168 -3.258 1.00 63.22 187 GLY A O 1
ATOM 1436 N N . SER A 1 188 ? 26.203 -44.526 -4.291 1.00 61.09 188 SER A N 1
ATOM 1437 C CA . SER A 1 188 ? 27.517 -45.095 -3.984 1.00 61.09 188 SER A CA 1
ATOM 1438 C C . SER A 1 188 ? 28.112 -44.384 -2.770 1.00 61.09 188 SER A C 1
ATOM 1440 O O . SER A 1 188 ? 28.658 -43.286 -2.847 1.00 61.09 188 SER A O 1
ATOM 1442 N N . GLU A 1 189 ? 27.949 -45.030 -1.620 1.00 60.72 189 GLU A N 1
ATOM 1443 C CA . GLU A 1 189 ? 28.386 -44.616 -0.289 1.00 60.72 189 GLU A CA 1
ATOM 1444 C C . GLU A 1 189 ? 29.930 -44.596 -0.181 1.00 60.72 189 GLU A C 1
ATOM 1446 O O . GLU A 1 189 ? 30.547 -45.455 0.450 1.00 60.72 189 GLU A O 1
ATOM 1451 N N . GLU A 1 190 ? 30.602 -43.631 -0.818 1.00 64.75 190 GLU A N 1
ATOM 1452 C CA . GLU A 1 190 ? 32.052 -43.462 -0.685 1.00 64.75 190 GLU A CA 1
ATOM 1453 C C . GLU A 1 190 ? 32.381 -42.563 0.517 1.00 64.75 190 GLU A C 1
ATOM 1455 O O . GLU A 1 190 ? 32.310 -41.333 0.474 1.00 64.75 190 GLU A O 1
ATOM 1460 N N . LYS A 1 191 ? 32.752 -43.211 1.627 1.00 62.25 191 LYS A N 1
ATOM 1461 C CA . LYS A 1 191 ? 33.270 -42.586 2.852 1.00 62.25 191 LYS A CA 1
ATOM 1462 C C . LYS A 1 191 ? 34.469 -41.683 2.543 1.00 62.25 191 LYS A C 1
ATOM 1464 O O . LYS A 1 191 ? 35.604 -42.154 2.486 1.00 62.25 191 LYS A O 1
ATOM 1469 N N . ARG A 1 192 ? 34.246 -40.372 2.424 1.00 53.31 192 ARG A N 1
ATOM 1470 C CA . ARG A 1 192 ? 35.338 -39.389 2.380 1.00 53.31 192 ARG A CA 1
ATOM 1471 C C . ARG A 1 192 ? 35.760 -38.966 3.793 1.00 53.31 192 ARG A C 1
ATOM 1473 O O . ARG A 1 192 ? 34.902 -38.749 4.650 1.00 53.31 192 ARG A O 1
ATOM 1480 N N . PRO A 1 193 ? 37.073 -38.852 4.057 1.00 59.16 193 PRO A N 1
ATOM 1481 C CA . PRO A 1 193 ? 37.595 -38.458 5.357 1.00 59.16 193 PRO A CA 1
ATOM 1482 C C . PRO A 1 193 ? 37.269 -36.993 5.668 1.00 59.16 193 PRO A C 1
ATOM 1484 O O . PRO A 1 193 ? 37.439 -36.105 4.835 1.00 59.16 193 PRO A O 1
ATOM 1487 N N . VAL A 1 194 ? 36.829 -36.757 6.904 1.00 54.38 194 VAL A N 1
ATOM 1488 C CA . VAL A 1 194 ? 36.531 -35.437 7.469 1.00 54.38 194 VAL A CA 1
ATOM 1489 C C . VAL A 1 194 ? 37.828 -34.634 7.597 1.00 54.38 194 VAL A C 1
ATOM 1491 O O . VAL A 1 194 ? 38.568 -34.775 8.570 1.00 54.38 194 VAL A O 1
ATOM 1494 N N . THR A 1 195 ? 38.119 -33.773 6.625 1.00 54.16 195 THR A N 1
ATOM 1495 C CA . THR A 1 195 ? 39.119 -32.714 6.780 1.00 54.16 195 THR A CA 1
ATOM 1496 C C . THR A 1 195 ? 38.482 -31.512 7.469 1.00 54.16 195 THR A C 1
ATOM 1498 O O . THR A 1 195 ? 37.664 -30.785 6.911 1.00 54.16 195 THR A O 1
ATOM 1501 N N . VAL A 1 196 ? 38.880 -31.309 8.724 1.00 54.59 196 VAL A N 1
ATOM 1502 C CA . VAL A 1 196 ? 38.567 -30.136 9.545 1.00 54.59 196 VAL A CA 1
ATOM 1503 C C . VAL A 1 196 ? 39.197 -28.895 8.903 1.00 54.59 196 VAL A C 1
ATOM 1505 O O . VAL A 1 196 ? 40.386 -28.630 9.080 1.00 54.59 196 VAL A O 1
ATOM 1508 N N . LEU A 1 197 ? 38.409 -28.115 8.162 1.00 46.84 197 LEU A N 1
ATOM 1509 C CA . LEU A 1 197 ? 38.814 -26.789 7.699 1.00 46.84 197 LEU A CA 1
ATOM 1510 C C . LEU A 1 197 ? 38.631 -25.775 8.835 1.00 46.84 197 LEU A C 1
ATOM 1512 O O . LEU A 1 197 ? 37.559 -25.220 9.058 1.00 46.84 197 LEU A O 1
ATOM 1516 N N . LYS A 1 198 ? 39.722 -25.545 9.569 1.00 49.34 198 LYS A N 1
ATOM 1517 C CA . LYS 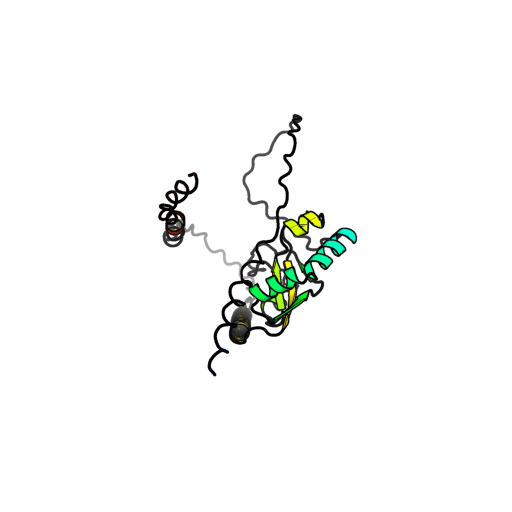A 1 198 ? 39.908 -24.388 10.449 1.00 49.34 198 LYS A CA 1
ATOM 1518 C C . LYS A 1 198 ? 40.199 -23.170 9.567 1.00 49.34 198 LYS A C 1
ATOM 1520 O O . LYS A 1 198 ? 41.320 -23.000 9.098 1.00 49.34 198 LYS A O 1
ATOM 1525 N N . GLY A 1 199 ? 39.195 -22.334 9.340 1.00 45.03 199 GLY A N 1
ATOM 1526 C CA . GLY A 1 199 ? 39.350 -21.079 8.610 1.00 45.03 199 GLY A CA 1
ATOM 1527 C C . GLY A 1 199 ? 38.199 -20.137 8.918 1.00 45.03 199 GLY A C 1
ATOM 1528 O O . GLY A 1 199 ? 37.188 -20.153 8.228 1.00 45.03 199 GLY A O 1
ATOM 1529 N N . SER A 1 200 ? 38.340 -19.346 9.980 1.00 47.88 200 SER A N 1
ATOM 1530 C CA . SER A 1 200 ? 37.433 -18.240 10.284 1.00 47.88 200 SER A CA 1
ATOM 1531 C C . SER A 1 200 ? 37.497 -17.208 9.148 1.00 47.88 200 SER A C 1
ATOM 1533 O O . SER A 1 200 ? 38.598 -16.733 8.852 1.00 47.88 200 SER A O 1
ATOM 1535 N N . PRO A 1 201 ? 36.374 -16.827 8.515 1.00 50.09 201 PRO A N 1
ATOM 1536 C CA . PRO A 1 201 ? 36.354 -15.687 7.612 1.00 50.09 201 PRO A CA 1
ATOM 1537 C C . PRO A 1 201 ? 36.663 -14.427 8.420 1.00 50.09 201 PRO A C 1
ATOM 1539 O O . PRO A 1 201 ? 35.989 -14.136 9.408 1.00 50.09 201 PRO A O 1
ATOM 1542 N N . LYS A 1 202 ? 37.719 -13.711 8.027 1.00 44.09 202 LYS A N 1
ATOM 1543 C CA . LYS A 1 202 ? 38.023 -12.386 8.564 1.00 44.09 202 LYS A CA 1
ATOM 1544 C C . LYS A 1 202 ? 36.836 -11.466 8.293 1.00 44.09 202 LYS A C 1
ATOM 1546 O O . LYS A 1 202 ? 36.385 -11.350 7.155 1.00 44.09 202 LYS A O 1
ATOM 1551 N N . GLU A 1 203 ? 36.365 -10.826 9.356 1.00 49.53 203 GLU A N 1
ATOM 1552 C CA . GLU A 1 203 ? 35.489 -9.661 9.331 1.00 49.53 203 GLU A CA 1
ATOM 1553 C C . GLU A 1 203 ? 36.187 -8.534 8.565 1.00 49.53 203 GLU A C 1
ATOM 1555 O O . GLU A 1 203 ? 36.906 -7.718 9.135 1.00 49.53 203 GLU A O 1
ATOM 1560 N N . GLU A 1 204 ? 36.013 -8.493 7.251 1.00 53.03 204 GLU A N 1
ATOM 1561 C CA . GLU A 1 204 ? 36.424 -7.352 6.452 1.00 53.03 204 GLU A CA 1
ATOM 1562 C C . GLU A 1 204 ? 35.203 -6.789 5.724 1.00 53.03 204 GLU A C 1
ATOM 1564 O O . GLU A 1 204 ? 34.551 -7.453 4.921 1.00 53.03 204 GLU A O 1
ATOM 1569 N N . ASN A 1 205 ? 34.972 -5.501 5.993 1.00 51.00 205 ASN A N 1
ATOM 1570 C CA . ASN A 1 205 ? 34.318 -4.537 5.113 1.00 51.00 205 ASN A CA 1
ATOM 1571 C C . ASN A 1 205 ? 32.803 -4.279 5.286 1.00 51.00 205 ASN A C 1
ATOM 1573 O O . ASN A 1 205 ? 32.014 -4.452 4.364 1.00 51.00 205 ASN A O 1
ATOM 1577 N N . TRP A 1 206 ? 32.414 -3.727 6.444 1.00 44.75 206 TRP A N 1
ATOM 1578 C CA . TRP A 1 206 ? 31.136 -3.005 6.637 1.00 44.75 206 TRP A CA 1
ATOM 1579 C C . TRP A 1 206 ? 31.315 -1.529 7.060 1.00 44.75 206 TRP A C 1
ATOM 1581 O O . TRP A 1 206 ? 30.388 -0.895 7.557 1.00 44.75 206 TRP A O 1
ATOM 1591 N N . ASN A 1 207 ? 32.485 -0.925 6.820 1.00 51.44 207 ASN A N 1
ATOM 1592 C CA . ASN A 1 207 ? 32.782 0.448 7.272 1.00 51.44 207 ASN A CA 1
ATOM 1593 C C . ASN A 1 207 ? 32.278 1.578 6.345 1.00 51.44 207 ASN A C 1
ATOM 1595 O O . ASN A 1 207 ? 32.594 2.742 6.584 1.00 51.44 207 ASN A O 1
ATOM 1599 N N . GLY A 1 208 ? 31.503 1.277 5.298 1.00 48.69 208 GLY A N 1
ATOM 1600 C CA . GLY A 1 208 ? 31.137 2.272 4.276 1.00 48.69 208 GLY A CA 1
ATOM 1601 C C . GLY A 1 208 ? 29.780 2.962 4.447 1.00 48.69 208 GLY A C 1
ATOM 1602 O O . GLY A 1 208 ? 29.648 4.131 4.101 1.00 48.69 208 GLY A O 1
ATOM 1603 N N . VAL A 1 209 ? 28.760 2.276 4.975 1.00 47.62 209 VAL A N 1
ATOM 1604 C CA . VAL A 1 209 ? 27.364 2.761 4.868 1.00 47.62 209 VAL A CA 1
ATOM 1605 C C . VAL A 1 209 ? 26.897 3.514 6.123 1.00 47.62 209 VAL A C 1
ATOM 1607 O O . VAL A 1 209 ? 26.023 4.373 6.048 1.00 47.62 209 VAL A O 1
ATOM 1610 N N . GLY A 1 210 ? 27.526 3.275 7.278 1.00 41.09 210 GLY A N 1
ATOM 1611 C CA . GLY A 1 210 ? 27.126 3.886 8.553 1.00 41.09 210 GLY A CA 1
ATOM 1612 C C . GLY A 1 210 ? 27.558 5.345 8.761 1.00 41.09 210 GLY A C 1
ATOM 1613 O O . GLY A 1 210 ? 26.980 6.026 9.602 1.00 41.09 210 GLY A O 1
ATOM 1614 N N . LYS A 1 211 ? 28.548 5.855 8.011 1.00 48.16 211 LYS A N 1
ATOM 1615 C CA . LYS A 1 211 ? 29.059 7.228 8.206 1.00 48.16 211 LYS A CA 1
ATOM 1616 C C . LYS A 1 211 ? 28.192 8.313 7.561 1.00 48.16 211 LYS A C 1
ATOM 1618 O O . LYS A 1 211 ? 28.103 9.401 8.114 1.00 48.16 211 LYS A O 1
ATOM 1623 N N . ALA A 1 212 ? 27.505 8.011 6.459 1.00 52.00 212 ALA A N 1
ATOM 1624 C CA . ALA A 1 212 ? 26.694 9.001 5.742 1.00 52.00 212 ALA A CA 1
ATOM 1625 C C . ALA A 1 212 ? 25.422 9.423 6.508 1.00 52.00 212 ALA A C 1
ATOM 1627 O O . ALA A 1 212 ? 24.915 10.521 6.308 1.00 52.00 212 ALA A O 1
ATOM 1628 N N . LEU A 1 213 ? 24.918 8.582 7.419 1.00 52.25 213 LEU A N 1
ATOM 1629 C CA . LEU A 1 213 ? 23.703 8.870 8.192 1.00 52.25 213 LEU A CA 1
ATOM 1630 C C . LEU A 1 213 ? 23.945 9.736 9.438 1.00 52.25 213 LEU A C 1
ATOM 1632 O O . LEU A 1 213 ? 23.010 10.372 9.915 1.00 52.25 213 LEU A O 1
ATOM 1636 N N . HIS A 1 214 ? 25.176 9.808 9.955 1.00 51.56 214 HIS A N 1
ATOM 1637 C CA . HIS A 1 214 ? 25.473 10.627 11.137 1.00 51.56 214 HIS A CA 1
ATOM 1638 C C . HIS A 1 214 ? 25.757 12.100 10.783 1.00 51.56 214 HIS A C 1
ATOM 1640 O O . HIS A 1 214 ? 25.585 12.982 11.622 1.00 51.56 214 HIS A O 1
ATOM 1646 N N . GLU A 1 215 ? 26.164 12.389 9.546 1.00 53.12 215 GLU A N 1
ATOM 1647 C CA . GLU A 1 215 ? 26.517 13.752 9.121 1.00 53.12 215 GLU A CA 1
ATOM 1648 C C . GLU A 1 215 ? 25.278 14.603 8.783 1.00 53.12 215 GLU A C 1
ATOM 1650 O O . GLU A 1 215 ? 25.277 15.808 9.013 1.00 53.12 215 GLU A O 1
ATOM 1655 N N . VAL A 1 216 ? 24.170 13.975 8.365 1.00 56.66 216 VAL A N 1
ATOM 1656 C CA . VAL A 1 216 ? 22.888 14.670 8.126 1.00 56.66 216 VAL A CA 1
ATOM 1657 C C . VAL A 1 216 ? 22.213 15.099 9.438 1.00 56.66 216 VAL A C 1
ATOM 1659 O O . VAL A 1 216 ? 21.528 16.114 9.476 1.00 56.66 216 VAL A O 1
ATOM 1662 N N . ALA A 1 217 ? 22.449 14.386 10.545 1.00 52.31 217 ALA A N 1
ATOM 1663 C CA . ALA A 1 217 ? 21.793 14.658 11.827 1.00 52.31 217 ALA A CA 1
ATOM 1664 C C . ALA A 1 217 ? 22.366 15.863 12.606 1.00 52.31 217 ALA A C 1
ATOM 1666 O O . ALA A 1 217 ? 21.794 16.253 13.620 1.00 52.31 217 ALA A O 1
ATOM 1667 N N . LEU A 1 218 ? 23.489 16.448 12.172 1.00 51.25 218 LEU A N 1
ATOM 1668 C CA . LEU A 1 218 ? 24.150 17.557 12.881 1.00 51.25 218 LEU A CA 1
ATOM 1669 C C . LEU A 1 218 ? 24.162 18.884 12.100 1.00 51.25 218 LEU A C 1
ATOM 1671 O O . LEU A 1 218 ? 24.741 19.855 12.577 1.00 51.25 218 LEU A O 1
ATOM 1675 N N . GLY A 1 219 ? 23.516 18.947 10.930 1.00 47.38 219 GLY A N 1
ATOM 1676 C CA . GLY A 1 219 ? 23.529 20.125 10.052 1.00 47.38 219 GLY A CA 1
ATOM 1677 C C . GLY A 1 219 ? 22.459 21.195 10.319 1.00 47.38 219 GLY A C 1
ATOM 1678 O O . GLY A 1 219 ? 22.560 22.286 9.768 1.00 47.38 219 GLY A O 1
ATOM 1679 N N . GLU A 1 220 ? 21.454 20.941 11.161 1.00 51.88 220 GLU A N 1
ATOM 1680 C CA . GLU A 1 220 ? 20.336 21.876 11.393 1.00 51.88 220 GLU A CA 1
ATOM 1681 C C . GLU A 1 220 ? 20.520 22.718 12.666 1.00 51.88 220 GLU A C 1
ATOM 1683 O O . GLU A 1 220 ? 19.740 22.624 13.611 1.00 51.88 220 GLU A O 1
ATOM 1688 N N . LYS A 1 221 ? 21.566 23.550 12.718 1.00 52.81 221 LYS A N 1
ATOM 1689 C CA . LYS A 1 221 ? 21.646 24.679 13.667 1.00 52.81 221 LYS A CA 1
ATOM 1690 C C . LYS A 1 221 ? 22.434 25.844 13.073 1.00 52.81 221 LYS A C 1
ATOM 1692 O O . LYS A 1 221 ? 23.582 26.071 13.439 1.00 52.81 221 LYS A O 1
ATOM 1697 N N . ALA A 1 222 ? 21.811 26.593 12.172 1.00 52.62 222 ALA A N 1
ATOM 1698 C CA . ALA A 1 222 ? 22.207 27.968 11.874 1.00 52.62 222 ALA A CA 1
ATOM 1699 C C . ALA A 1 222 ? 21.043 28.685 11.180 1.00 52.62 222 ALA A C 1
ATOM 1701 O O . ALA A 1 222 ? 20.757 28.389 10.023 1.00 52.62 222 ALA A O 1
ATOM 1702 N N . GLY A 1 223 ? 20.379 29.609 11.879 1.00 52.00 223 GLY A N 1
ATOM 1703 C CA . GLY A 1 223 ? 19.424 30.527 11.251 1.00 52.00 223 GLY A CA 1
ATOM 1704 C C . GLY A 1 223 ? 18.162 30.832 12.053 1.00 52.00 223 GLY A C 1
ATOM 1705 O O . GLY A 1 223 ? 17.078 30.759 11.492 1.00 52.00 223 GLY A O 1
ATOM 1706 N N . GLU A 1 224 ? 18.287 31.179 13.332 1.00 54.47 224 GLU A N 1
ATOM 1707 C CA . GLU A 1 224 ? 17.257 31.949 14.044 1.00 54.47 224 GLU A CA 1
ATOM 1708 C C . GLU A 1 224 ? 17.968 33.097 14.759 1.00 54.47 224 GLU A C 1
ATOM 1710 O O . GLU A 1 224 ? 18.390 32.975 15.906 1.00 54.47 224 GLU A O 1
ATOM 1715 N N . GLU A 1 225 ? 18.172 34.195 14.042 1.00 58.53 225 GLU A N 1
ATOM 1716 C CA . GLU A 1 225 ? 18.472 35.484 14.649 1.00 58.53 225 GLU A CA 1
ATOM 1717 C C . GLU A 1 225 ? 17.813 36.563 13.782 1.00 58.53 225 GLU A C 1
ATOM 1719 O O . GLU A 1 225 ? 17.847 36.468 12.557 1.00 58.53 225 GLU A O 1
ATOM 1724 N N . GLU A 1 226 ? 17.238 37.559 14.459 1.00 59.00 226 GLU A N 1
ATOM 1725 C CA . GLU A 1 226 ? 16.632 38.795 13.938 1.00 59.00 226 GLU A CA 1
ATOM 1726 C C . GLU A 1 226 ? 15.133 38.738 13.595 1.00 59.00 226 GLU A C 1
ATOM 1728 O O . GLU A 1 226 ? 14.747 38.444 12.474 1.00 59.00 226 GLU A O 1
ATOM 1733 N N . ASP A 1 227 ? 14.291 39.070 14.588 1.00 55.91 227 ASP A N 1
ATOM 1734 C CA . ASP A 1 227 ? 13.157 40.004 14.434 1.00 55.91 227 ASP A CA 1
ATOM 1735 C C . ASP A 1 227 ? 12.529 40.321 15.813 1.00 55.91 227 ASP A C 1
ATOM 1737 O O . ASP A 1 227 ? 11.429 39.886 16.149 1.00 55.91 227 ASP A O 1
ATOM 1741 N N . GLU A 1 228 ? 13.234 41.100 16.646 1.00 60.62 228 GLU A N 1
ATOM 1742 C CA . GLU A 1 228 ? 12.696 41.628 17.919 1.00 60.62 228 GLU A CA 1
ATOM 1743 C C . GLU A 1 228 ? 12.907 43.150 18.073 1.00 60.62 228 GLU A C 1
ATOM 1745 O O . GLU A 1 228 ? 13.266 43.651 19.133 1.00 60.62 228 GLU A O 1
ATOM 1750 N N . ALA A 1 229 ? 12.692 43.927 17.002 1.00 59.72 229 ALA A N 1
ATOM 1751 C CA . ALA A 1 229 ? 12.929 45.381 17.027 1.00 59.72 229 ALA A CA 1
ATOM 1752 C C . ALA A 1 229 ? 11.755 46.276 16.569 1.00 59.72 229 ALA A C 1
ATOM 1754 O O . ALA A 1 229 ? 11.967 47.461 16.326 1.00 59.72 229 ALA A O 1
ATOM 1755 N N . ALA A 1 230 ? 10.516 45.776 16.462 1.00 59.09 230 ALA A N 1
ATOM 1756 C CA . ALA A 1 230 ? 9.422 46.552 15.845 1.00 59.09 230 ALA A CA 1
ATOM 1757 C C . ALA A 1 230 ? 8.224 46.930 16.746 1.00 59.09 230 ALA A C 1
ATOM 1759 O O . ALA A 1 230 ? 7.241 47.453 16.223 1.00 59.09 230 ALA A O 1
ATOM 1760 N N . LEU A 1 231 ? 8.263 46.723 18.070 1.00 57.69 231 LEU A N 1
ATOM 1761 C CA . LEU A 1 231 ? 7.082 46.940 18.934 1.00 57.69 231 LEU A CA 1
ATOM 1762 C C . LEU A 1 231 ? 7.117 48.150 19.885 1.00 57.69 231 LEU A C 1
ATOM 1764 O O . LEU A 1 231 ? 6.256 48.228 20.755 1.00 57.69 231 LEU A O 1
ATOM 1768 N N . ASP A 1 232 ? 8.003 49.135 19.691 1.00 55.72 232 ASP A N 1
ATOM 1769 C CA . ASP A 1 232 ? 8.124 50.273 20.632 1.00 55.72 232 ASP A CA 1
ATOM 1770 C C . ASP A 1 232 ? 7.809 51.671 20.052 1.00 55.72 232 ASP A C 1
ATOM 1772 O O . ASP A 1 232 ? 8.296 52.686 20.540 1.00 55.72 232 ASP A O 1
ATOM 1776 N N . ALA A 1 233 ? 6.974 51.770 19.007 1.00 56.97 233 ALA A N 1
ATOM 1777 C CA . ALA A 1 233 ? 6.658 53.061 18.365 1.00 56.97 233 ALA A CA 1
ATOM 1778 C C . ALA A 1 233 ? 5.165 53.445 18.313 1.00 56.97 233 ALA A C 1
ATOM 1780 O O . ALA A 1 233 ? 4.789 54.313 17.527 1.00 56.97 233 ALA A O 1
ATOM 1781 N N . MET A 1 234 ? 4.292 52.844 19.130 1.00 54.38 234 MET A N 1
ATOM 1782 C CA . MET A 1 234 ? 2.846 53.121 19.057 1.00 54.38 234 MET A CA 1
ATOM 1783 C C . MET A 1 234 ? 2.171 53.354 20.416 1.00 54.38 234 MET A C 1
ATOM 1785 O O . MET A 1 234 ? 1.096 52.829 20.679 1.00 54.38 234 MET A O 1
ATOM 1789 N N . VAL A 1 235 ? 2.776 54.181 21.275 1.00 60.28 235 VAL A N 1
ATOM 1790 C CA . VAL A 1 235 ? 2.061 54.842 22.382 1.00 60.28 235 VAL A CA 1
ATOM 1791 C C . VAL A 1 235 ? 2.599 56.265 22.571 1.00 60.28 235 VAL A C 1
ATOM 1793 O O . VAL A 1 235 ? 3.472 56.485 23.405 1.00 60.28 235 VAL A O 1
ATOM 1796 N N . VAL A 1 236 ? 2.071 57.223 21.801 1.00 57.84 236 VAL A N 1
ATOM 1797 C CA . VAL A 1 236 ? 1.929 58.643 22.191 1.00 57.84 236 VAL A CA 1
ATOM 1798 C C . VAL A 1 236 ? 0.647 59.184 21.572 1.00 57.84 236 VAL A C 1
ATOM 1800 O O . VAL A 1 236 ? 0.475 58.998 20.347 1.00 57.84 236 VAL A O 1
#

Secondary structure (DSSP, 8-state):
----SSTTSSSSSSSSSSS--------PPPPP-------------------------PPPPHHHHHHHHHHHTSHHHHHHHHHHHT-SEEEEEEEEEPPPPPBTTBTTSS-HHHHHHHH-TTEEEEEPPHHHHHHTT--SSS--EEEEEEES--HHHHHHHHHHHHHHHHHHHHHHHT---------------------PPP-----SSSSHHHHHTT-----------SSSS---

Organism: NCBI:txid72520

Radius of gyration: 29.67 Å; chains: 1; bounding box: 58×104×63 Å